Protein AF-A0A100WQ47-F1 (afdb_monomer_lite)

pLDDT: mean 86.05, std 13.06, range [32.16, 97.44]

Foldseek 3Di:
DQPCPVLCQFANFFPPVLVDQFAFKWKQASQQWIWGWGDPPPDIDIDIDGGHTDPHRAAGAWQWAFWAQAPNRITIIGTLLAEDEVQEDPQSVLRSVLSCVRRHPHANVVSNVNHDWYWHADPQQWIDTHPDTGRGNGTRGHDPVRSVVSLCVVPVVDDPVLSVLQSVQRNVVWDALQRSLVVVADVPHDPVSSVVSSVVVVVSVVVQCPDPQKHWDADPVRTIHMDTDPVVVVVVVVPPD

Radius of gyration: 20.43 Å; chains: 1; bounding box: 48×42×59 Å

Structure (mmCIF, N/CA/C/O backbone):
data_AF-A0A100WQ47-F1
#
_entry.id   AF-A0A100WQ47-F1
#
loop_
_atom_site.group_PDB
_atom_site.id
_atom_site.type_symbol
_atom_site.label_atom_id
_atom_site.label_alt_id
_atom_site.label_comp_id
_atom_site.label_asym_id
_atom_site.label_entity_id
_atom_site.label_seq_id
_atom_site.pdbx_PDB_ins_code
_atom_site.Cartn_x
_atom_site.Cartn_y
_atom_site.Cartn_z
_atom_site.occupancy
_atom_site.B_iso_or_equiv
_atom_site.auth_seq_id
_atom_site.auth_comp_id
_atom_site.auth_asym_id
_atom_site.auth_atom_id
_atom_site.pdbx_PDB_model_num
ATOM 1 N N . MET A 1 1 ? 2.507 -12.663 -20.578 1.00 81.06 1 MET A N 1
ATOM 2 C CA . MET A 1 1 ? 2.362 -12.373 -19.138 1.00 81.06 1 MET A CA 1
ATOM 3 C C . MET A 1 1 ? 3.598 -12.854 -18.393 1.00 81.06 1 MET A C 1
ATOM 5 O O . MET A 1 1 ? 4.022 -13.991 -18.597 1.00 81.06 1 MET A O 1
ATOM 9 N N . ASN A 1 2 ? 4.190 -11.986 -17.570 1.00 90.94 2 ASN A N 1
ATOM 10 C CA . ASN A 1 2 ? 5.379 -12.281 -16.769 1.00 90.94 2 ASN A CA 1
ATOM 11 C C . ASN A 1 2 ? 5.131 -13.435 -15.771 1.00 90.94 2 ASN A C 1
ATOM 13 O O . ASN A 1 2 ? 4.175 -13.337 -14.996 1.00 90.94 2 ASN A O 1
ATOM 17 N N . PRO A 1 3 ? 5.975 -14.487 -15.718 1.00 93.62 3 PRO A N 1
ATOM 18 C CA . PRO A 1 3 ? 5.798 -15.596 -14.771 1.00 93.62 3 PRO A CA 1
ATOM 19 C C . PRO A 1 3 ? 5.986 -15.185 -13.302 1.00 93.62 3 PRO A C 1
ATOM 21 O O . PRO A 1 3 ? 5.609 -15.928 -12.403 1.00 93.62 3 PRO A O 1
ATOM 24 N N . HIS A 1 4 ? 6.562 -14.011 -13.046 1.00 95.25 4 HIS A N 1
ATOM 25 C CA . HIS A 1 4 ? 6.845 -13.515 -11.704 1.00 95.25 4 HIS A CA 1
ATOM 26 C C . HIS A 1 4 ? 5.707 -12.689 -11.096 1.00 95.25 4 HIS A C 1
ATOM 28 O O . HIS A 1 4 ? 5.754 -12.401 -9.902 1.00 95.25 4 HIS A O 1
ATOM 34 N N . LEU A 1 5 ? 4.680 -12.326 -11.878 1.00 95.31 5 LEU A N 1
ATOM 35 C CA . LEU A 1 5 ? 3.568 -11.505 -11.388 1.00 95.31 5 LEU A CA 1
ATOM 36 C C . LEU A 1 5 ? 2.809 -12.205 -10.255 1.00 95.31 5 LEU A C 1
ATOM 38 O O . LEU A 1 5 ? 2.642 -11.643 -9.178 1.00 95.31 5 LEU A O 1
ATOM 42 N N . GLU A 1 6 ? 2.372 -13.440 -10.488 1.00 93.69 6 GLU A N 1
ATOM 43 C CA . GLU A 1 6 ? 1.619 -14.216 -9.501 1.00 93.69 6 GLU A CA 1
ATOM 44 C C . GLU A 1 6 ? 2.442 -14.495 -8.227 1.00 93.69 6 GLU A C 1
ATOM 46 O O . GLU A 1 6 ? 1.949 -14.184 -7.141 1.00 93.69 6 GLU A O 1
ATOM 51 N N . PRO A 1 7 ? 3.704 -14.972 -8.302 1.00 92.88 7 PRO A N 1
ATOM 52 C CA . PRO A 1 7 ? 4.569 -15.067 -7.129 1.00 92.88 7 PRO A CA 1
ATOM 53 C C . PRO A 1 7 ? 4.686 -13.757 -6.347 1.00 92.88 7 PRO A C 1
ATOM 55 O O . PRO A 1 7 ? 4.608 -13.787 -5.120 1.00 92.88 7 PRO A O 1
ATOM 58 N N . PHE A 1 8 ? 4.816 -12.613 -7.027 1.00 94.81 8 PHE A N 1
ATOM 59 C CA . PHE A 1 8 ? 4.894 -11.315 -6.359 1.00 94.81 8 PHE A CA 1
ATOM 60 C C . PHE A 1 8 ? 3.593 -10.987 -5.617 1.00 94.81 8 PHE A C 1
ATOM 62 O O . PHE A 1 8 ? 3.626 -10.629 -4.443 1.00 94.81 8 PHE A O 1
ATOM 69 N N . LEU A 1 9 ? 2.440 -11.153 -6.267 1.00 91.75 9 LEU A N 1
ATOM 70 C CA . LEU A 1 9 ? 1.140 -10.845 -5.663 1.00 91.75 9 LEU A CA 1
ATOM 71 C C . LEU A 1 9 ? 0.758 -11.806 -4.525 1.00 91.75 9 LEU A C 1
ATOM 73 O O . LEU A 1 9 ? 0.003 -11.424 -3.634 1.00 91.75 9 LEU A O 1
ATOM 77 N N . LEU A 1 10 ? 1.269 -13.042 -4.531 1.00 88.94 10 LEU A N 1
ATOM 78 C CA . LEU A 1 10 ? 0.963 -14.047 -3.506 1.00 88.94 10 LEU A CA 1
ATOM 79 C C . LEU A 1 10 ? 1.973 -14.085 -2.355 1.00 88.94 10 LEU A C 1
ATOM 81 O O . LEU A 1 10 ? 1.595 -14.398 -1.226 1.00 88.94 10 LEU A O 1
ATOM 85 N N . ARG A 1 11 ? 3.252 -13.801 -2.625 1.00 88.44 11 ARG A N 1
ATOM 86 C CA . ARG A 1 11 ? 4.349 -13.981 -1.656 1.00 88.44 11 ARG A CA 1
ATOM 87 C C . ARG A 1 11 ? 5.102 -12.694 -1.322 1.00 88.44 11 ARG A C 1
ATOM 89 O O . ARG A 1 11 ? 5.875 -12.700 -0.364 1.00 88.44 11 ARG A O 1
ATOM 96 N N . GLY A 1 12 ? 4.862 -11.624 -2.076 1.00 89.94 12 GLY A N 1
ATOM 97 C CA . GLY A 1 12 ? 5.514 -10.327 -1.941 1.00 89.94 12 GLY A CA 1
ATOM 98 C C . GLY A 1 12 ? 6.785 -10.199 -2.785 1.00 89.94 12 GLY A C 1
ATOM 99 O O . GLY A 1 12 ? 7.065 -11.016 -3.668 1.00 89.94 12 GLY A O 1
ATOM 100 N N . ALA A 1 13 ? 7.560 -9.146 -2.520 1.00 93.62 13 ALA A N 1
ATOM 101 C CA . ALA A 1 13 ? 8.805 -8.875 -3.227 1.00 93.62 13 ALA A CA 1
ATOM 102 C C . ALA A 1 13 ? 9.836 -10.021 -3.076 1.00 93.62 13 ALA A C 1
ATOM 104 O O . ALA A 1 13 ? 9.987 -10.570 -1.981 1.00 93.62 13 ALA A O 1
ATOM 105 N N . PRO A 1 14 ? 10.568 -10.374 -4.149 1.00 94.31 14 PRO A N 1
ATOM 106 C CA . PRO A 1 14 ? 11.637 -11.371 -4.097 1.00 94.31 14 PRO A CA 1
ATOM 107 C C . PRO A 1 14 ? 12.881 -10.845 -3.373 1.00 94.31 14 PRO A C 1
ATOM 109 O O . PRO A 1 14 ? 13.077 -9.637 -3.241 1.00 94.31 14 PRO A O 1
ATOM 112 N N . ASP A 1 15 ? 13.784 -11.736 -2.980 1.00 90.94 15 ASP A N 1
ATOM 113 C CA . ASP A 1 15 ? 15.148 -11.356 -2.618 1.00 90.94 15 ASP A CA 1
ATOM 114 C C . ASP A 1 15 ? 15.987 -11.046 -3.878 1.00 90.94 15 ASP A C 1
ATOM 116 O O . ASP A 1 15 ? 15.768 -11.665 -4.924 1.00 90.94 15 ASP A O 1
ATOM 120 N N . PRO A 1 16 ? 16.939 -10.090 -3.801 1.00 91.56 16 PRO A N 1
ATOM 121 C CA . PRO A 1 16 ? 17.239 -9.243 -2.640 1.00 91.56 16 PRO A CA 1
ATOM 122 C C . PRO A 1 16 ? 16.313 -8.020 -2.487 1.00 91.56 16 PRO A C 1
ATOM 124 O O . PRO A 1 16 ? 16.466 -7.272 -1.522 1.00 91.56 16 PRO A O 1
ATOM 127 N N . LEU A 1 17 ? 15.355 -7.791 -3.400 1.00 93.44 17 LEU A N 1
ATOM 128 C CA . LEU A 1 17 ? 14.502 -6.589 -3.419 1.00 93.44 17 LEU A CA 1
ATOM 129 C C . LEU A 1 17 ? 13.787 -6.339 -2.081 1.00 93.44 17 LEU A C 1
ATOM 131 O O . LEU A 1 17 ? 13.811 -5.219 -1.579 1.00 93.44 17 LEU A O 1
ATOM 135 N N . ALA A 1 18 ? 13.235 -7.379 -1.453 1.00 89.31 18 ALA A N 1
ATOM 136 C CA . ALA A 1 18 ? 12.566 -7.286 -0.152 1.00 89.31 18 ALA A CA 1
ATOM 137 C C . ALA A 1 18 ? 13.470 -6.784 0.994 1.00 89.31 18 ALA A C 1
ATOM 139 O O . ALA A 1 18 ? 12.970 -6.320 2.021 1.00 89.31 18 ALA A O 1
ATOM 140 N N . GLY A 1 19 ? 14.795 -6.907 0.854 1.00 86.00 19 GLY A N 1
ATOM 141 C CA . GLY A 1 19 ? 15.786 -6.387 1.799 1.00 86.00 19 GLY A CA 1
ATOM 142 C C . GLY A 1 19 ? 16.255 -4.959 1.499 1.00 86.00 19 GLY A C 1
ATOM 143 O O . GLY A 1 19 ? 16.899 -4.344 2.349 1.00 86.00 19 GLY A O 1
ATOM 144 N N . HIS A 1 20 ? 15.940 -4.412 0.322 1.00 89.81 20 HIS A N 1
ATOM 145 C CA . HIS A 1 20 ? 16.379 -3.076 -0.074 1.00 89.81 20 HIS A CA 1
ATOM 146 C C . HIS A 1 20 ? 15.457 -1.986 0.481 1.00 89.81 20 HIS A C 1
ATOM 148 O O . HIS A 1 20 ? 14.255 -1.970 0.231 1.00 89.81 20 HIS A O 1
ATOM 154 N N . THR A 1 21 ? 16.045 -1.027 1.200 1.00 88.25 21 THR A N 1
ATOM 155 C CA . THR A 1 21 ? 15.349 0.128 1.803 1.00 88.25 21 THR A CA 1
ATOM 156 C C . THR A 1 21 ? 15.448 1.409 0.957 1.00 88.25 21 THR A C 1
ATOM 158 O O . THR A 1 21 ? 14.832 2.437 1.264 1.00 88.25 21 THR A O 1
ATOM 161 N N . CYS A 1 22 ? 16.247 1.367 -0.108 1.00 87.25 22 CYS A N 1
ATOM 162 C CA . CYS A 1 22 ? 16.516 2.451 -1.048 1.00 87.25 22 CYS A CA 1
ATOM 163 C C . CYS A 1 22 ? 16.108 2.047 -2.471 1.00 87.25 22 CYS A C 1
ATOM 165 O O . CYS A 1 22 ? 15.818 0.882 -2.726 1.00 87.25 22 CYS A O 1
ATOM 167 N N . GLY A 1 23 ? 16.079 3.014 -3.387 1.00 91.00 23 GLY A N 1
ATOM 168 C CA . GLY A 1 23 ? 15.516 2.830 -4.725 1.00 91.00 23 GLY A CA 1
ATOM 169 C C . GLY A 1 23 ? 14.088 3.359 -4.799 1.00 91.00 23 GLY A C 1
ATOM 170 O O . GLY A 1 23 ? 13.303 3.146 -3.873 1.00 91.00 23 GLY A O 1
ATOM 171 N N . THR A 1 24 ? 13.761 4.078 -5.870 1.00 93.88 24 THR A N 1
ATOM 172 C CA . THR A 1 24 ? 12.407 4.606 -6.103 1.00 93.88 24 THR A CA 1
ATOM 173 C C . THR A 1 24 ? 11.533 3.556 -6.775 1.00 93.88 24 THR A C 1
ATOM 175 O O . THR A 1 24 ? 10.390 3.337 -6.373 1.00 93.88 24 THR A O 1
ATOM 178 N N . HIS A 1 25 ? 12.089 2.859 -7.761 1.00 95.12 25 HIS A N 1
ATOM 179 C CA . HIS A 1 25 ? 11.399 1.829 -8.516 1.00 95.12 25 HIS A CA 1
ATOM 180 C C . HIS A 1 25 ? 12.362 0.713 -8.918 1.00 95.12 25 HIS A C 1
ATOM 182 O O . HIS A 1 25 ? 13.584 0.849 -8.834 1.00 95.12 25 HIS A O 1
ATOM 188 N N . ALA A 1 26 ? 11.796 -0.411 -9.333 1.00 96.69 26 ALA A N 1
ATOM 189 C CA . ALA A 1 26 ? 12.535 -1.526 -9.883 1.00 96.69 26 ALA A CA 1
ATOM 190 C C . ALA A 1 26 ? 11.766 -2.152 -11.044 1.00 96.69 26 ALA A C 1
ATOM 192 O O . ALA A 1 26 ? 10.536 -2.110 -11.068 1.00 96.69 26 ALA A O 1
ATOM 193 N N . THR A 1 27 ? 12.478 -2.776 -11.975 1.00 96.69 27 THR A N 1
ATOM 194 C CA . THR A 1 27 ? 11.879 -3.708 -12.928 1.00 96.69 27 THR A CA 1
ATOM 195 C C . THR A 1 27 ? 12.230 -5.144 -12.566 1.00 96.69 27 THR A C 1
ATOM 197 O O . THR A 1 27 ? 13.291 -5.406 -11.997 1.00 96.69 27 THR A O 1
ATOM 200 N N . ILE A 1 28 ? 11.334 -6.085 -12.865 1.00 96.88 28 ILE A N 1
ATOM 201 C CA . ILE A 1 28 ? 11.623 -7.521 -12.796 1.00 96.88 28 ILE A CA 1
ATOM 202 C C . ILE A 1 28 ? 11.338 -8.122 -14.159 1.00 96.88 28 ILE A C 1
ATOM 204 O O . ILE A 1 28 ? 10.180 -8.238 -14.576 1.00 96.88 28 ILE A O 1
ATOM 208 N N . SER A 1 29 ? 12.407 -8.520 -14.839 1.00 96.44 29 SER A N 1
ATOM 209 C CA . SER A 1 29 ? 12.291 -9.068 -16.177 1.00 96.44 29 SER A CA 1
ATOM 210 C C . SER A 1 29 ? 11.642 -10.442 -16.189 1.00 96.44 29 SER A C 1
ATOM 212 O O . SER A 1 29 ? 11.623 -11.150 -15.181 1.00 96.44 29 SER A O 1
ATOM 214 N N . ARG A 1 30 ? 11.181 -10.889 -17.358 1.00 94.19 30 ARG A N 1
ATOM 215 C CA . ARG A 1 30 ? 10.680 -12.268 -17.545 1.00 94.19 30 ARG A CA 1
ATOM 216 C C . ARG A 1 30 ? 11.689 -13.369 -17.195 1.00 94.19 30 ARG A C 1
ATOM 218 O O . ARG A 1 30 ? 11.294 -14.522 -17.046 1.00 94.19 30 ARG A O 1
ATOM 225 N N . ARG A 1 31 ? 12.984 -13.039 -17.138 1.00 94.19 31 ARG A N 1
ATOM 226 C CA . ARG A 1 31 ? 14.064 -13.959 -16.744 1.00 94.19 31 ARG A CA 1
ATOM 227 C C . ARG A 1 31 ? 14.364 -13.908 -15.244 1.00 94.19 31 ARG A C 1
ATOM 229 O O . ARG A 1 31 ? 15.298 -14.567 -14.807 1.00 94.19 31 ARG A O 1
ATOM 236 N N . GLY A 1 32 ? 13.624 -13.106 -14.483 1.00 92.62 32 GLY A N 1
ATOM 237 C CA . GLY A 1 32 ? 13.846 -12.906 -13.057 1.00 92.62 32 GLY A CA 1
ATOM 238 C C . GLY A 1 32 ? 14.972 -11.925 -12.750 1.00 92.62 32 GLY A C 1
ATOM 239 O O . GLY A 1 32 ? 15.431 -11.878 -11.618 1.00 92.62 32 GLY A O 1
ATOM 240 N N . THR A 1 33 ? 15.439 -11.125 -13.713 1.00 96.75 33 THR A N 1
ATOM 241 C CA . THR A 1 33 ? 16.432 -10.083 -13.412 1.00 96.75 33 THR A CA 1
ATOM 242 C C . THR A 1 33 ? 15.739 -8.885 -12.787 1.00 96.75 33 THR A C 1
ATOM 244 O O . THR A 1 33 ? 14.885 -8.270 -13.419 1.00 96.75 33 THR A O 1
ATOM 247 N N . ILE A 1 34 ? 16.113 -8.568 -11.552 1.00 95.81 34 ILE A N 1
ATOM 248 C CA . ILE A 1 34 ? 15.700 -7.361 -10.846 1.00 95.81 34 ILE A CA 1
ATOM 249 C C . ILE A 1 34 ? 16.651 -6.244 -11.256 1.00 95.81 34 ILE A C 1
ATOM 251 O O . ILE A 1 34 ? 17.866 -6.421 -11.164 1.00 95.81 34 ILE A O 1
ATOM 255 N N . THR A 1 35 ? 16.113 -5.092 -11.633 1.00 95.31 35 THR A N 1
ATOM 256 C CA . THR A 1 35 ? 16.875 -3.861 -11.846 1.00 95.31 35 THR A CA 1
ATOM 257 C C . THR A 1 35 ? 16.281 -2.776 -10.963 1.00 95.31 35 THR A C 1
ATOM 259 O O . THR A 1 35 ? 15.204 -2.272 -11.255 1.00 95.31 35 THR A O 1
ATOM 262 N N . VAL A 1 36 ? 16.956 -2.437 -9.866 1.00 93.38 36 VAL A N 1
ATOM 263 C CA . VAL A 1 36 ? 16.542 -1.366 -8.948 1.00 93.38 36 VAL A CA 1
ATOM 264 C C . VAL A 1 36 ? 17.176 -0.061 -9.389 1.00 93.38 36 VAL A C 1
ATOM 266 O O . VAL A 1 36 ? 18.386 -0.021 -9.608 1.00 93.38 36 VAL A O 1
ATOM 269 N N . ILE A 1 37 ? 16.375 0.996 -9.471 1.00 91.25 37 ILE A N 1
ATOM 270 C CA . ILE A 1 37 ? 16.824 2.345 -9.803 1.00 91.25 37 ILE A CA 1
ATOM 271 C C . ILE A 1 37 ? 16.645 3.227 -8.570 1.00 91.25 37 ILE A C 1
ATOM 273 O O . ILE A 1 37 ? 15.555 3.331 -7.995 1.00 91.25 37 ILE A O 1
ATOM 277 N N . GLY A 1 38 ? 17.739 3.851 -8.143 1.00 80.00 38 GLY A N 1
ATOM 278 C CA . GLY A 1 38 ? 17.727 4.884 -7.119 1.00 80.00 38 GLY A CA 1
ATOM 279 C C . GLY A 1 38 ? 17.879 6.263 -7.723 1.00 80.00 38 GLY A C 1
ATOM 280 O O . GLY A 1 38 ? 18.712 6.478 -8.598 1.00 80.00 38 GLY A O 1
ATOM 281 N N . ASP A 1 39 ? 17.065 7.184 -7.221 1.00 66.31 39 ASP A N 1
ATOM 282 C CA . ASP A 1 39 ? 17.192 8.607 -7.492 1.00 66.31 39 ASP A CA 1
ATOM 283 C C . ASP A 1 39 ? 17.690 9.268 -6.204 1.00 66.31 39 ASP A C 1
ATOM 285 O O . ASP A 1 39 ? 16.909 9.532 -5.287 1.00 66.31 39 ASP A O 1
ATOM 289 N N . ASP A 1 40 ? 19.010 9.409 -6.092 1.00 60.88 40 ASP A N 1
ATOM 290 C CA . ASP A 1 40 ? 19.592 10.475 -5.283 1.00 60.88 40 ASP A CA 1
ATOM 291 C C . ASP A 1 40 ? 19.892 11.592 -6.279 1.00 60.88 40 ASP A C 1
ATOM 293 O O . ASP A 1 40 ? 20.528 11.339 -7.302 1.00 60.88 40 ASP A O 1
ATOM 297 N N . THR A 1 41 ? 19.422 12.810 -6.009 1.00 55.97 41 THR A N 1
ATOM 298 C CA . THR A 1 41 ? 19.352 13.942 -6.961 1.00 55.97 41 THR A CA 1
ATOM 299 C C . THR A 1 41 ? 20.696 14.386 -7.559 1.00 55.97 41 THR A C 1
ATOM 301 O O . THR A 1 41 ? 20.739 15.329 -8.348 1.00 55.97 41 THR A O 1
ATOM 304 N N . ILE A 1 42 ? 21.791 13.730 -7.176 1.00 57.53 42 ILE A N 1
ATOM 305 C CA . ILE A 1 42 ? 23.167 14.036 -7.552 1.00 57.53 42 ILE A CA 1
ATOM 306 C C . ILE A 1 42 ? 23.807 12.876 -8.338 1.00 57.53 42 ILE A C 1
ATOM 308 O O . ILE A 1 42 ? 24.533 13.161 -9.281 1.00 57.53 42 ILE A O 1
ATOM 312 N N . ASP A 1 43 ? 23.494 11.609 -8.029 1.00 65.31 43 ASP A N 1
ATOM 313 C CA . ASP A 1 43 ? 24.096 10.433 -8.677 1.00 65.31 43 ASP A CA 1
ATOM 314 C C . ASP A 1 43 ? 23.076 9.279 -8.804 1.00 65.31 43 ASP A C 1
ATOM 316 O O . ASP A 1 43 ? 22.866 8.517 -7.849 1.00 65.31 43 ASP A O 1
ATOM 320 N N . PRO A 1 44 ? 22.429 9.107 -9.974 1.00 74.62 44 PRO A N 1
ATOM 321 C CA . PRO A 1 44 ? 21.546 7.973 -10.194 1.00 74.62 44 PRO A CA 1
ATOM 322 C C . PRO A 1 44 ? 22.349 6.671 -10.169 1.00 74.62 44 PRO A C 1
ATOM 324 O O . PRO A 1 44 ? 23.431 6.569 -10.751 1.00 74.62 44 PRO A O 1
ATOM 327 N N . TRP A 1 45 ? 21.799 5.644 -9.526 1.00 81.69 45 TRP A N 1
ATOM 328 C CA . TRP A 1 45 ? 22.438 4.334 -9.446 1.00 81.69 45 TRP A CA 1
ATOM 329 C C . TRP A 1 45 ? 21.488 3.220 -9.862 1.00 81.69 45 TRP A C 1
ATOM 331 O O . TRP A 1 45 ? 20.262 3.334 -9.796 1.00 81.69 45 TRP A O 1
ATOM 341 N N . THR A 1 46 ? 22.078 2.112 -10.303 1.00 86.69 46 THR A N 1
ATOM 342 C CA . THR A 1 46 ? 21.352 0.910 -10.705 1.00 86.69 46 THR A CA 1
ATOM 343 C C . THR A 1 46 ? 21.966 -0.314 -10.045 1.00 86.69 46 THR A C 1
ATOM 345 O O . THR A 1 46 ? 23.183 -0.493 -10.068 1.00 86.69 46 THR A O 1
ATOM 348 N N . LEU A 1 47 ? 21.120 -1.173 -9.480 1.00 87.56 47 LEU A N 1
ATOM 349 C CA . LEU A 1 47 ? 21.523 -2.469 -8.940 1.00 87.56 47 LEU A CA 1
ATOM 350 C C . LEU A 1 47 ? 20.808 -3.577 -9.702 1.00 87.56 47 LEU A C 1
ATOM 352 O O . LEU A 1 47 ? 19.590 -3.529 -9.862 1.00 87.56 47 LEU A O 1
ATOM 356 N N . THR A 1 48 ? 21.563 -4.580 -10.153 1.00 92.62 48 THR A N 1
ATOM 357 C CA . THR A 1 48 ? 21.007 -5.759 -10.823 1.00 92.62 48 THR A CA 1
ATOM 358 C C . THR A 1 48 ? 21.210 -7.016 -9.989 1.00 92.62 48 THR A C 1
ATOM 360 O O . THR A 1 48 ? 22.277 -7.231 -9.419 1.00 92.62 48 THR A O 1
ATOM 363 N N . ALA A 1 49 ? 20.170 -7.839 -9.898 1.00 93.56 49 ALA A N 1
ATOM 364 C CA . ALA A 1 49 ? 20.188 -9.096 -9.157 1.00 93.56 49 ALA A CA 1
ATOM 365 C C . ALA A 1 49 ? 19.243 -10.120 -9.798 1.00 93.56 49 ALA A C 1
ATOM 367 O O . ALA A 1 49 ? 18.472 -9.788 -10.695 1.00 93.56 49 ALA A O 1
ATOM 368 N N . GLN A 1 50 ? 19.294 -11.368 -9.338 1.00 95.12 50 GLN A N 1
ATOM 369 C CA . GLN A 1 50 ? 18.318 -12.393 -9.712 1.00 95.12 50 GLN A CA 1
ATOM 370 C C . GLN A 1 50 ? 17.250 -12.508 -8.628 1.00 95.12 50 GLN A C 1
ATOM 372 O O . GLN A 1 50 ? 17.567 -12.476 -7.441 1.00 95.12 50 GLN A O 1
ATOM 377 N N . ALA A 1 51 ? 15.997 -12.624 -9.052 1.00 93.44 51 ALA A N 1
ATOM 378 C CA . ALA A 1 51 ? 14.842 -12.721 -8.187 1.00 93.44 51 ALA A CA 1
ATOM 379 C C . ALA A 1 51 ? 14.707 -14.129 -7.617 1.00 93.44 51 ALA A C 1
ATOM 381 O O . ALA A 1 51 ? 14.510 -15.098 -8.352 1.00 93.44 51 ALA A O 1
ATOM 382 N N . CYS A 1 52 ? 14.739 -14.216 -6.292 1.00 93.50 52 CYS A N 1
ATOM 383 C CA . CYS A 1 52 ? 14.490 -15.446 -5.555 1.00 93.50 52 CYS A CA 1
ATOM 384 C C . CYS A 1 52 ? 13.268 -15.249 -4.658 1.00 93.50 52 CYS A C 1
ATOM 386 O O . CYS A 1 52 ? 13.294 -14.419 -3.751 1.00 93.50 52 CYS A O 1
ATOM 388 N N . TRP A 1 53 ? 12.190 -15.999 -4.898 1.00 91.25 53 TRP A N 1
ATOM 389 C CA . TRP A 1 53 ? 11.037 -15.984 -3.996 1.00 91.25 53 TRP A CA 1
ATOM 390 C C . TRP A 1 53 ? 11.224 -16.984 -2.861 1.00 91.25 53 TRP A C 1
ATOM 392 O O . TRP A 1 53 ? 11.633 -18.116 -3.122 1.00 91.25 53 TRP A O 1
ATOM 402 N N . PRO A 1 54 ? 10.860 -16.612 -1.625 1.00 80.56 54 PRO A N 1
ATOM 403 C CA . PRO A 1 54 ? 10.735 -17.582 -0.551 1.00 80.56 54 PRO A CA 1
ATOM 404 C C . PRO A 1 54 ? 9.604 -18.586 -0.838 1.00 80.56 54 PRO A C 1
ATOM 406 O O . PRO A 1 54 ? 8.668 -18.320 -1.605 1.00 80.56 54 PRO A O 1
ATOM 409 N N . ASP A 1 55 ? 9.677 -19.747 -0.185 1.00 79.50 55 ASP A N 1
ATOM 410 C CA . ASP A 1 55 ? 8.640 -20.785 -0.273 1.00 79.50 55 ASP A CA 1
ATOM 411 C C . ASP A 1 55 ? 7.302 -20.313 0.314 1.00 79.50 55 ASP A C 1
ATOM 413 O O . ASP A 1 55 ? 6.236 -20.670 -0.185 1.00 79.50 55 ASP A O 1
ATOM 417 N N . ASN A 1 56 ? 7.362 -19.456 1.337 1.00 71.31 56 ASN A N 1
ATOM 418 C CA . ASN A 1 56 ? 6.207 -18.882 2.022 1.00 71.31 56 ASN A CA 1
ATOM 419 C C . ASN A 1 56 ? 6.133 -17.369 1.811 1.00 71.31 56 ASN A C 1
ATOM 421 O O . ASN A 1 56 ? 7.154 -16.714 1.606 1.00 71.31 56 ASN A O 1
ATOM 425 N N . ALA A 1 57 ? 4.928 -16.805 1.922 1.00 73.69 57 ALA A N 1
ATOM 426 C CA . ALA A 1 57 ? 4.745 -15.358 1.936 1.00 73.69 57 ALA A CA 1
ATOM 427 C C . ALA A 1 57 ? 5.565 -14.716 3.065 1.00 73.69 57 ALA A C 1
ATOM 429 O O . ALA A 1 57 ? 5.561 -15.198 4.202 1.00 73.69 57 ALA A O 1
ATOM 430 N N . ARG A 1 58 ? 6.262 -13.622 2.749 1.00 71.94 58 ARG A N 1
ATOM 431 C CA . ARG A 1 58 ? 7.117 -12.904 3.696 1.00 71.94 58 ARG A CA 1
ATOM 432 C C . ARG A 1 58 ? 6.555 -11.517 3.968 1.00 71.94 58 ARG A C 1
ATOM 434 O O . ARG A 1 58 ? 6.157 -10.808 3.052 1.00 71.94 58 ARG A O 1
ATOM 441 N N . ILE A 1 59 ? 6.623 -11.114 5.233 1.00 75.19 59 ILE A N 1
ATOM 442 C CA . ILE A 1 59 ? 6.428 -9.725 5.643 1.00 75.19 59 ILE A CA 1
ATOM 443 C C . ILE A 1 59 ? 7.802 -9.040 5.687 1.00 75.19 59 ILE A C 1
ATOM 445 O O . ILE A 1 59 ? 8.760 -9.585 6.241 1.00 75.19 59 ILE A O 1
ATOM 449 N N . TYR A 1 60 ? 7.922 -7.855 5.094 1.00 78.69 60 TYR A N 1
ATOM 450 C CA . TYR A 1 60 ? 9.161 -7.078 5.013 1.00 78.69 60 TYR A CA 1
ATOM 451 C C . TYR A 1 60 ? 8.925 -5.600 5.370 1.00 78.69 60 TYR A C 1
ATOM 453 O O . TYR A 1 60 ? 7.795 -5.124 5.329 1.00 78.69 60 TYR A O 1
ATOM 461 N N . PRO A 1 61 ? 9.959 -4.845 5.780 1.00 76.31 61 PRO A N 1
ATOM 462 C CA . PRO A 1 61 ? 9.756 -3.496 6.315 1.00 76.31 61 PRO A CA 1
ATOM 463 C C . PRO A 1 61 ? 9.510 -2.415 5.250 1.00 76.31 61 PRO A C 1
ATOM 465 O O . PRO A 1 61 ? 9.035 -1.334 5.599 1.00 76.31 61 PRO A O 1
ATOM 468 N N . THR A 1 62 ? 9.847 -2.664 3.980 1.00 88.50 62 THR A N 1
ATOM 469 C CA . THR A 1 62 ? 9.815 -1.660 2.900 1.00 88.50 62 THR A CA 1
ATOM 470 C C . THR A 1 62 ? 8.766 -2.008 1.842 1.00 88.50 62 THR A C 1
ATOM 472 O O . THR A 1 62 ? 8.877 -3.066 1.239 1.00 88.50 62 THR A O 1
ATOM 475 N N . PRO A 1 63 ? 7.779 -1.144 1.551 1.00 92.75 63 PRO A N 1
ATOM 476 C CA . PRO A 1 63 ? 6.626 -1.467 0.707 1.00 92.75 63 PRO A CA 1
ATOM 477 C C . PRO A 1 63 ? 6.968 -1.483 -0.796 1.00 92.75 63 PRO A C 1
ATOM 479 O O . PRO A 1 63 ? 6.605 -0.571 -1.538 1.00 92.75 63 PRO A O 1
ATOM 482 N N . TRP A 1 64 ? 7.659 -2.529 -1.249 1.00 96.00 64 TRP A N 1
ATOM 483 C CA . TRP A 1 64 ? 7.815 -2.846 -2.668 1.00 96.00 64 TRP A CA 1
ATOM 484 C C . TRP A 1 64 ? 6.542 -3.490 -3.216 1.00 96.00 64 TRP A C 1
ATOM 486 O O . TRP A 1 64 ? 6.122 -4.538 -2.720 1.00 96.00 64 TRP A O 1
ATOM 496 N N . VAL A 1 65 ? 5.937 -2.861 -4.224 1.00 96.69 65 VAL A N 1
ATOM 497 C CA . VAL A 1 65 ? 4.622 -3.232 -4.775 1.00 96.69 65 VAL A CA 1
ATOM 498 C C . VAL A 1 65 ? 4.609 -3.132 -6.297 1.00 96.69 65 VAL A C 1
ATOM 500 O O . VAL A 1 65 ? 5.228 -2.231 -6.863 1.00 96.69 65 VAL A O 1
ATOM 503 N N . VAL A 1 66 ? 3.908 -4.036 -6.982 1.00 97.31 66 VAL A N 1
ATOM 504 C CA . VAL A 1 66 ? 3.817 -4.004 -8.448 1.00 97.31 66 VAL A CA 1
ATOM 505 C C . VAL A 1 66 ? 2.800 -2.952 -8.869 1.00 97.31 66 VAL A C 1
ATOM 507 O O . VAL A 1 66 ? 1.651 -2.962 -8.425 1.00 97.31 66 VAL A O 1
ATOM 510 N N . ALA A 1 67 ? 3.231 -2.056 -9.744 1.00 97.12 67 ALA A N 1
ATOM 511 C CA . ALA A 1 67 ? 2.443 -0.961 -10.278 1.00 97.12 67 ALA A CA 1
ATOM 512 C C . ALA A 1 67 ? 1.872 -1.270 -11.663 1.00 97.12 67 ALA A C 1
ATOM 514 O O . ALA A 1 67 ? 0.725 -0.930 -11.942 1.00 97.12 67 ALA A O 1
ATOM 515 N N . ALA A 1 68 ? 2.650 -1.911 -12.532 1.00 96.94 68 ALA A N 1
ATOM 516 C CA . ALA A 1 68 ? 2.247 -2.170 -13.909 1.00 96.94 68 ALA A CA 1
ATOM 517 C C . ALA A 1 68 ? 3.054 -3.310 -14.539 1.00 96.94 68 ALA A C 1
ATOM 519 O O . ALA A 1 68 ? 4.062 -3.752 -13.985 1.00 96.94 68 ALA A O 1
ATOM 520 N N . LEU A 1 69 ? 2.630 -3.732 -15.730 1.00 95.81 69 LEU A N 1
ATOM 521 C CA . LEU A 1 69 ? 3.481 -4.431 -16.690 1.00 95.81 69 LEU A CA 1
ATOM 522 C C . LEU A 1 69 ? 3.948 -3.451 -17.772 1.00 95.81 69 LEU A C 1
ATOM 524 O O . LEU A 1 69 ? 3.152 -2.647 -18.278 1.00 95.81 69 LEU A O 1
ATOM 528 N N . THR A 1 70 ? 5.232 -3.525 -18.120 1.00 94.12 70 THR A N 1
ATOM 529 C CA . THR A 1 70 ? 5.815 -2.784 -19.247 1.00 94.12 70 THR A CA 1
ATOM 530 C C . THR A 1 70 ? 5.411 -3.416 -20.585 1.00 94.12 70 THR A C 1
ATOM 532 O O . THR A 1 70 ? 4.761 -4.462 -20.627 1.00 94.12 70 THR A O 1
ATOM 535 N N . HIS A 1 71 ? 5.805 -2.796 -21.702 1.00 90.81 71 HIS A N 1
ATOM 536 C CA . HIS A 1 71 ? 5.594 -3.372 -23.036 1.00 90.81 71 HIS A CA 1
ATOM 537 C C . HIS A 1 71 ? 6.298 -4.727 -23.220 1.00 90.81 71 HIS A C 1
ATOM 539 O O . HIS A 1 71 ? 5.755 -5.619 -23.867 1.00 90.81 71 HIS A O 1
ATOM 545 N N . ASP A 1 72 ? 7.460 -4.901 -22.588 1.00 92.38 72 ASP A N 1
ATOM 546 C CA . ASP A 1 72 ? 8.259 -6.130 -22.650 1.00 92.38 72 ASP A CA 1
ATOM 547 C C . ASP A 1 72 ? 7.776 -7.214 -21.672 1.00 92.38 72 ASP A C 1
ATOM 549 O O . ASP A 1 72 ? 8.454 -8.223 -21.461 1.00 92.38 72 ASP A O 1
ATOM 553 N N . ASP A 1 73 ? 6.579 -7.035 -21.097 1.00 92.94 73 ASP A N 1
ATOM 554 C CA . ASP A 1 73 ? 6.025 -7.894 -20.053 1.00 92.94 73 ASP A CA 1
ATOM 555 C C . ASP A 1 73 ? 6.893 -7.889 -18.775 1.00 92.94 73 ASP A C 1
ATOM 557 O O . ASP A 1 73 ? 6.827 -8.829 -17.988 1.00 92.94 73 ASP A O 1
ATOM 561 N N . ASP A 1 74 ? 7.705 -6.863 -18.518 1.00 96.06 74 ASP A N 1
ATOM 562 C CA . ASP A 1 74 ? 8.457 -6.757 -17.263 1.00 96.06 74 ASP A CA 1
ATOM 563 C C . ASP A 1 74 ? 7.558 -6.207 -16.150 1.00 96.06 74 ASP A C 1
ATOM 565 O O . ASP A 1 74 ? 6.691 -5.363 -16.391 1.00 96.06 74 ASP A O 1
ATOM 569 N N . LEU A 1 75 ? 7.751 -6.675 -14.914 1.00 97.38 75 LEU A N 1
ATOM 570 C CA . LEU A 1 75 ? 7.059 -6.081 -13.770 1.00 97.38 75 LEU A CA 1
ATOM 571 C C . LEU A 1 75 ? 7.672 -4.717 -13.488 1.00 97.38 75 LEU A C 1
ATOM 573 O O . LEU A 1 75 ? 8.883 -4.639 -13.303 1.00 97.38 75 LEU A O 1
ATOM 577 N N . LEU A 1 76 ? 6.854 -3.677 -13.378 1.00 97.06 76 LEU A N 1
ATOM 578 C CA . LEU A 1 76 ? 7.267 -2.384 -12.850 1.00 97.06 76 LEU A CA 1
ATOM 579 C C . LEU A 1 76 ? 6.839 -2.284 -11.387 1.00 97.06 76 LEU A C 1
ATOM 581 O O . LEU A 1 76 ? 5.650 -2.343 -11.077 1.00 97.06 76 LEU A O 1
ATOM 585 N N . VAL A 1 77 ? 7.809 -2.149 -10.489 1.00 97.44 77 VAL A N 1
ATOM 586 C CA . VAL A 1 77 ? 7.637 -2.189 -9.034 1.00 97.44 77 VAL A CA 1
ATOM 587 C C . VAL A 1 77 ? 8.004 -0.833 -8.437 1.00 97.44 77 VAL A C 1
ATOM 589 O O . VAL A 1 77 ? 9.029 -0.257 -8.791 1.00 97.44 77 VAL A O 1
ATOM 592 N N . LEU A 1 78 ? 7.196 -0.324 -7.510 1.00 96.88 78 LEU A N 1
ATOM 593 C CA . LEU A 1 78 ? 7.447 0.923 -6.786 1.00 96.88 78 LEU A CA 1
ATOM 594 C C . LEU A 1 78 ? 7.831 0.647 -5.338 1.00 96.88 78 LEU A C 1
ATOM 596 O O . LEU A 1 78 ? 7.285 -0.259 -4.710 1.00 96.88 78 LEU A O 1
ATOM 600 N N . ASN A 1 79 ? 8.713 1.482 -4.793 1.00 95.88 79 ASN A N 1
ATOM 601 C CA . ASN A 1 79 ? 8.968 1.556 -3.362 1.00 95.88 79 ASN A CA 1
ATOM 602 C C . ASN A 1 79 ? 8.128 2.677 -2.752 1.00 95.88 79 ASN A C 1
ATOM 604 O O . ASN A 1 79 ? 8.509 3.849 -2.831 1.00 95.88 79 ASN A O 1
ATOM 608 N N . LEU A 1 80 ? 7.012 2.348 -2.098 1.00 95.19 80 LEU A N 1
ATOM 609 C CA . LEU A 1 80 ? 6.136 3.389 -1.542 1.00 95.19 80 LEU A CA 1
ATOM 610 C C . LEU A 1 80 ? 6.773 4.165 -0.377 1.00 95.19 80 LEU A C 1
ATOM 612 O O . LEU A 1 80 ? 6.293 5.237 -0.037 1.00 95.19 80 LEU A O 1
ATOM 616 N N . ALA A 1 81 ? 7.882 3.694 0.209 1.00 92.38 81 ALA A N 1
ATOM 617 C CA . ALA A 1 81 ? 8.635 4.485 1.186 1.00 92.38 81 ALA A CA 1
ATOM 618 C C . ALA A 1 81 ? 9.452 5.612 0.542 1.00 92.38 81 ALA A C 1
ATOM 620 O O . ALA A 1 81 ? 9.919 6.496 1.255 1.00 92.38 81 ALA A O 1
ATOM 621 N N . ARG A 1 82 ? 9.659 5.579 -0.778 1.00 93.56 82 ARG A N 1
ATOM 622 C CA . ARG A 1 82 ? 10.396 6.601 -1.539 1.00 93.56 82 ARG A CA 1
ATOM 623 C C . ARG A 1 82 ? 9.508 7.349 -2.523 1.00 93.56 82 ARG A C 1
ATOM 625 O O . ARG A 1 82 ? 9.787 8.510 -2.810 1.00 93.56 82 ARG A O 1
ATOM 632 N N . VAL A 1 83 ? 8.438 6.708 -2.981 1.00 93.81 83 VAL A N 1
ATOM 633 C CA . VAL A 1 83 ? 7.537 7.218 -4.010 1.00 93.81 83 VAL A CA 1
ATOM 634 C C . VAL A 1 83 ? 6.180 7.595 -3.419 1.00 93.81 83 VAL A C 1
ATOM 636 O O . VAL A 1 83 ? 5.440 6.745 -2.922 1.00 93.81 83 VAL A O 1
ATOM 639 N N . ASP A 1 84 ? 5.843 8.876 -3.516 1.00 93.06 84 ASP A N 1
ATOM 640 C CA . ASP A 1 84 ? 4.500 9.397 -3.295 1.00 93.06 84 ASP A CA 1
ATOM 641 C C . ASP A 1 84 ? 3.615 9.042 -4.498 1.00 93.06 84 ASP A C 1
ATOM 643 O O . ASP A 1 84 ? 3.892 9.427 -5.632 1.00 93.06 84 ASP A O 1
ATOM 647 N N . HIS A 1 85 ? 2.553 8.285 -4.237 1.00 93.38 85 HIS A N 1
ATOM 648 C CA . HIS A 1 85 ? 1.631 7.739 -5.232 1.00 93.38 85 HIS A CA 1
ATOM 649 C C . HIS A 1 85 ? 0.253 8.421 -5.195 1.00 93.38 85 HIS A C 1
ATOM 651 O O . HIS A 1 85 ? -0.695 7.926 -5.806 1.00 93.38 85 HIS A O 1
ATOM 657 N N . THR A 1 86 ? 0.112 9.526 -4.456 1.00 90.44 86 THR A N 1
ATOM 658 C CA . THR A 1 86 ? -1.171 10.231 -4.279 1.00 90.44 86 TH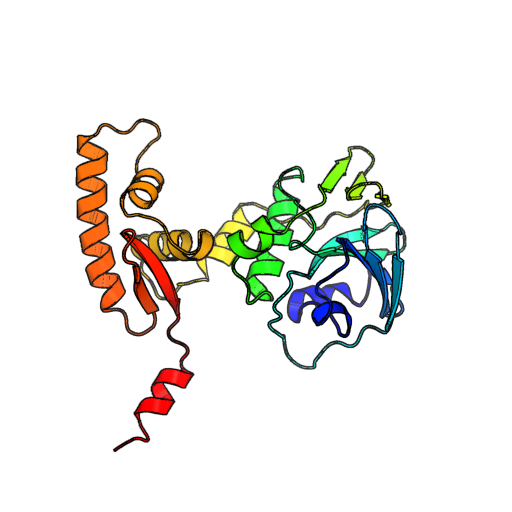R A CA 1
ATOM 659 C C . THR A 1 86 ? -1.713 10.847 -5.568 1.00 90.44 86 THR A C 1
ATOM 661 O O . THR A 1 86 ? -2.929 10.944 -5.721 1.00 90.44 86 THR A O 1
ATOM 664 N N . ASP A 1 87 ? -0.829 11.185 -6.510 1.00 93.12 87 ASP A N 1
ATOM 665 C CA . ASP A 1 87 ? -1.170 11.748 -7.822 1.00 93.12 87 ASP A CA 1
ATOM 666 C C . ASP A 1 87 ? -1.404 10.653 -8.903 1.00 93.12 87 ASP A C 1
ATOM 668 O O . ASP A 1 87 ? -1.545 10.957 -10.091 1.00 93.12 87 ASP A O 1
ATOM 672 N N . LEU A 1 88 ? -1.460 9.367 -8.520 1.00 95.38 88 LEU A N 1
ATOM 673 C CA . LEU A 1 88 ? -1.819 8.262 -9.421 1.00 95.38 88 LEU A CA 1
ATOM 674 C C . LEU A 1 88 ? -3.343 8.078 -9.550 1.00 95.38 88 LEU A C 1
ATOM 676 O O . LEU A 1 88 ? -4.101 8.444 -8.647 1.00 95.38 88 LEU A O 1
ATOM 680 N N . PRO A 1 89 ? -3.824 7.433 -10.634 1.00 95.75 89 PRO A N 1
ATOM 681 C CA . PRO A 1 89 ? -5.224 7.043 -10.761 1.00 95.75 89 PRO A CA 1
ATOM 682 C C . PRO A 1 89 ? -5.707 6.241 -9.547 1.00 95.75 89 PRO A C 1
ATOM 684 O O . PRO A 1 89 ? -5.021 5.340 -9.063 1.00 95.75 89 PRO A O 1
ATOM 687 N N . ALA A 1 90 ? -6.921 6.532 -9.073 1.00 93.56 90 ALA A N 1
ATOM 688 C CA . ALA A 1 90 ? -7.428 5.985 -7.813 1.00 93.56 90 ALA A CA 1
ATOM 689 C C . ALA A 1 90 ? -7.470 4.445 -7.774 1.00 93.56 90 ALA A C 1
ATOM 691 O O . ALA A 1 90 ? -7.227 3.856 -6.722 1.00 93.56 90 ALA A O 1
ATOM 692 N N . ASP A 1 91 ? -7.772 3.788 -8.899 1.00 94.38 91 ASP A N 1
ATOM 693 C CA . ASP A 1 91 ? -7.757 2.322 -8.989 1.00 94.38 91 ASP A CA 1
ATOM 694 C C . ASP A 1 91 ? -6.343 1.745 -8.843 1.00 94.38 91 ASP A C 1
ATOM 696 O O . ASP A 1 91 ? -6.157 0.717 -8.190 1.00 94.38 91 ASP A O 1
ATOM 700 N N . MET A 1 92 ? -5.340 2.428 -9.395 1.00 95.88 92 MET A N 1
ATOM 701 C CA . MET A 1 92 ? -3.938 2.038 -9.276 1.00 95.88 92 MET A CA 1
ATOM 702 C C . MET A 1 92 ? -3.454 2.230 -7.838 1.00 95.88 92 MET A C 1
ATOM 704 O O . MET A 1 92 ? -2.946 1.293 -7.227 1.00 95.88 92 MET A O 1
ATOM 708 N N . ALA A 1 93 ? -3.706 3.404 -7.248 1.00 94.12 93 ALA A N 1
ATOM 709 C CA . ALA A 1 93 ? -3.350 3.699 -5.859 1.00 94.12 93 ALA A CA 1
ATOM 710 C C . ALA A 1 93 ? -3.930 2.666 -4.870 1.00 94.12 93 ALA A C 1
ATOM 712 O O . ALA A 1 93 ? -3.224 2.195 -3.979 1.00 94.12 93 ALA A O 1
ATOM 713 N N . ARG A 1 94 ? -5.186 2.235 -5.069 1.00 93.50 94 ARG A N 1
ATOM 714 C CA . ARG A 1 94 ? -5.807 1.151 -4.284 1.00 93.50 94 ARG A CA 1
ATOM 715 C C . ARG A 1 94 ? -5.063 -0.179 -4.414 1.00 93.50 94 ARG A C 1
ATOM 717 O O . ARG A 1 94 ? -4.853 -0.855 -3.408 1.00 93.50 94 ARG A O 1
ATOM 724 N N . GLY A 1 95 ? -4.672 -0.556 -5.631 1.00 93.62 95 GLY A N 1
ATOM 725 C CA . GLY A 1 95 ? -3.919 -1.786 -5.886 1.00 93.62 95 GLY A CA 1
ATOM 726 C C . GLY A 1 95 ? -2.543 -1.789 -5.215 1.00 93.62 95 GLY A C 1
ATOM 727 O O . GLY A 1 95 ? -2.146 -2.798 -4.629 1.00 93.62 95 GLY A O 1
ATOM 728 N N . LEU A 1 96 ? -1.847 -0.649 -5.235 1.00 95.31 96 LEU A N 1
ATOM 729 C CA . LEU A 1 96 ? -0.576 -0.465 -4.525 1.00 95.31 96 LEU A CA 1
ATOM 730 C C . LEU A 1 96 ? -0.767 -0.585 -3.008 1.00 95.31 96 LEU A C 1
ATOM 732 O O . LEU A 1 96 ? -0.010 -1.289 -2.339 1.00 95.31 96 LEU A O 1
ATOM 736 N N . GLN A 1 97 ? -1.804 0.063 -2.470 1.00 91.69 97 GLN A N 1
ATOM 737 C CA . GLN A 1 97 ? -2.089 0.049 -1.040 1.00 91.69 97 GLN A CA 1
ATOM 738 C C . GLN A 1 97 ? -2.382 -1.364 -0.519 1.00 91.69 97 GLN A C 1
ATOM 740 O O . GLN A 1 97 ? -1.840 -1.738 0.517 1.00 91.69 97 GLN A O 1
ATOM 745 N N . LEU A 1 98 ? -3.187 -2.165 -1.226 1.00 90.12 98 LEU A N 1
ATOM 746 C CA . LEU A 1 98 ? -3.483 -3.542 -0.797 1.00 90.12 98 LEU A CA 1
ATOM 747 C C . LEU A 1 98 ? -2.232 -4.410 -0.727 1.00 90.12 98 LEU A C 1
ATOM 749 O O . LEU A 1 98 ? -2.026 -5.107 0.262 1.00 90.12 98 LEU A O 1
ATOM 753 N N . GLN A 1 99 ? -1.381 -4.339 -1.753 1.00 92.69 99 GLN A N 1
ATOM 754 C CA . GLN A 1 99 ? -0.124 -5.085 -1.763 1.00 92.69 99 GLN A CA 1
ATOM 755 C C . GLN A 1 99 ? 0.778 -4.662 -0.595 1.00 92.69 99 GLN A C 1
ATOM 757 O O . GLN A 1 99 ? 1.365 -5.510 0.078 1.00 92.69 99 GLN A O 1
ATOM 762 N N . ALA A 1 100 ? 0.863 -3.356 -0.316 1.00 91.50 100 ALA A N 1
ATOM 763 C CA . ALA A 1 100 ? 1.637 -2.850 0.811 1.00 91.50 100 ALA A CA 1
ATOM 764 C C . ALA A 1 100 ? 1.066 -3.322 2.156 1.00 91.50 100 ALA A C 1
ATOM 766 O O . ALA A 1 100 ? 1.829 -3.768 3.003 1.00 91.50 100 ALA A O 1
ATOM 767 N N . GLU A 1 101 ? -0.251 -3.276 2.361 1.00 85.50 101 GLU A N 1
ATOM 768 C CA . GLU A 1 101 ? -0.880 -3.758 3.599 1.00 85.50 101 GLU A CA 1
ATOM 769 C C . GLU A 1 101 ? -0.723 -5.277 3.792 1.00 85.50 101 GLU A C 1
ATOM 771 O O . GLU A 1 101 ? -0.671 -5.747 4.927 1.00 85.50 101 GLU A O 1
ATOM 776 N N . GLN A 1 102 ? -0.602 -6.044 2.704 1.00 84.44 102 GLN A N 1
ATOM 777 C CA . GLN A 1 102 ? -0.423 -7.496 2.755 1.00 84.44 102 GLN A CA 1
ATOM 778 C C . GLN A 1 102 ? 1.001 -7.918 3.147 1.00 84.44 102 GLN A C 1
ATOM 780 O O . GLN A 1 102 ? 1.164 -8.887 3.891 1.00 84.44 102 GLN A O 1
ATOM 785 N N . PHE A 1 103 ? 2.027 -7.222 2.649 1.00 85.31 103 PHE A N 1
ATOM 786 C CA . PHE A 1 103 ? 3.422 -7.667 2.779 1.00 85.31 103 PHE A CA 1
ATOM 787 C C . PHE A 1 103 ? 4.331 -6.713 3.563 1.00 85.31 103 PHE A C 1
ATOM 789 O O . PHE A 1 103 ? 5.456 -7.087 3.895 1.00 85.31 103 PHE A O 1
ATOM 796 N N . CYS A 1 104 ? 3.882 -5.500 3.893 1.00 84.12 104 CYS A N 1
ATOM 797 C CA . CYS A 1 104 ? 4.686 -4.527 4.629 1.00 84.12 104 CYS A CA 1
ATOM 798 C C . CYS A 1 104 ? 4.358 -4.538 6.127 1.00 84.12 104 CYS A C 1
ATOM 800 O O . CYS A 1 104 ? 3.218 -4.304 6.523 1.00 84.12 104 CYS A O 1
ATOM 802 N N . SER A 1 105 ? 5.365 -4.722 6.986 1.00 76.62 105 SER A N 1
ATOM 803 C CA . SER A 1 105 ? 5.190 -4.559 8.441 1.00 76.62 105 SER A CA 1
ATOM 804 C C . SER A 1 105 ? 5.115 -3.093 8.878 1.00 76.62 105 SER A C 1
ATOM 806 O O . SER A 1 105 ? 4.637 -2.787 9.972 1.00 76.62 105 SER A O 1
ATOM 808 N N . THR A 1 106 ? 5.592 -2.169 8.044 1.00 77.38 106 THR A N 1
ATOM 809 C CA . THR A 1 106 ? 5.574 -0.736 8.336 1.00 77.38 106 THR A CA 1
ATOM 810 C C . THR A 1 106 ? 4.220 -0.141 7.959 1.00 77.38 106 THR A C 1
ATOM 812 O O . THR A 1 106 ? 3.814 -0.170 6.798 1.00 77.38 106 THR A O 1
ATOM 815 N N . ALA A 1 107 ? 3.538 0.462 8.934 1.00 75.44 107 ALA A N 1
ATOM 816 C CA . ALA A 1 107 ? 2.232 1.081 8.722 1.00 75.44 107 ALA A CA 1
ATOM 817 C C . ALA A 1 107 ? 2.267 2.205 7.654 1.00 75.44 107 ALA A C 1
ATOM 819 O O . ALA A 1 107 ? 3.232 2.981 7.639 1.00 75.44 107 ALA A O 1
ATOM 820 N N . PRO A 1 108 ? 1.202 2.367 6.834 1.00 82.56 108 PRO A N 1
ATOM 821 C CA . PRO A 1 108 ? 1.152 3.292 5.695 1.00 82.56 108 PRO A CA 1
ATOM 822 C C . PRO A 1 108 ? 1.690 4.702 5.945 1.00 82.56 108 PRO A C 1
ATOM 824 O O . PRO A 1 108 ? 2.601 5.178 5.276 1.00 82.56 108 PRO A O 1
ATOM 827 N N . HIS A 1 109 ? 1.186 5.359 6.983 1.00 78.44 109 HIS A N 1
ATOM 828 C CA . HIS A 1 109 ? 1.581 6.722 7.338 1.00 78.44 109 HIS A CA 1
ATOM 829 C C . HIS A 1 109 ? 3.061 6.872 7.767 1.00 78.44 109 HIS A C 1
ATOM 831 O O . HIS A 1 109 ? 3.553 8.001 7.797 1.00 78.44 109 HIS A O 1
ATOM 837 N N . ARG A 1 110 ? 3.777 5.796 8.151 1.00 81.75 110 ARG A N 1
ATOM 838 C CA . ARG A 1 110 ? 5.203 5.888 8.531 1.00 81.75 110 ARG A CA 1
ATOM 839 C C . ARG A 1 110 ? 6.085 5.974 7.305 1.00 81.75 110 ARG A C 1
ATOM 841 O O . ARG A 1 110 ? 6.929 6.859 7.247 1.00 81.75 110 ARG A O 1
ATOM 848 N N . TRP A 1 111 ? 5.876 5.088 6.336 1.00 85.94 111 TRP A N 1
ATOM 849 C CA . TRP A 1 111 ? 6.638 5.135 5.094 1.00 85.94 111 TRP A CA 1
ATOM 850 C C . TRP A 1 111 ? 6.172 6.277 4.184 1.00 85.94 111 TRP A C 1
ATOM 852 O O . TRP A 1 111 ? 6.987 6.851 3.474 1.00 85.94 111 TRP A O 1
ATOM 862 N N . ALA A 1 112 ? 4.911 6.716 4.271 1.00 85.50 112 ALA A N 1
ATOM 863 C CA . ALA A 1 112 ? 4.454 7.894 3.529 1.00 85.50 112 ALA A CA 1
ATOM 864 C C . ALA A 1 112 ? 5.196 9.181 3.943 1.00 85.50 112 ALA A C 1
ATOM 866 O O . ALA A 1 112 ? 5.333 10.099 3.150 1.00 85.50 112 ALA A O 1
ATOM 867 N N 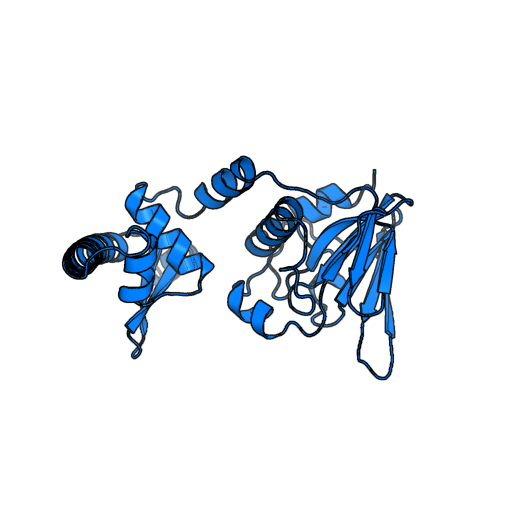. LYS A 1 113 ? 5.723 9.260 5.174 1.00 86.38 113 LYS A N 1
ATOM 868 C CA . LYS A 1 113 ? 6.539 10.403 5.628 1.00 86.38 113 LYS A CA 1
ATOM 869 C C . LYS A 1 113 ? 7.948 10.418 5.039 1.00 86.38 113 LYS A C 1
ATOM 871 O O . LYS A 1 113 ? 8.634 11.427 5.170 1.00 86.38 113 LYS A O 1
ATOM 876 N N . THR A 1 114 ? 8.403 9.307 4.463 1.00 87.56 114 THR A N 1
ATOM 877 C CA . THR A 1 114 ? 9.762 9.170 3.923 1.00 87.56 114 THR A CA 1
ATOM 878 C C . THR A 1 114 ? 9.814 9.310 2.406 1.00 87.56 114 THR A C 1
ATOM 880 O O . THR A 1 114 ? 10.899 9.220 1.833 1.00 87.56 114 THR A O 1
ATOM 883 N N . THR A 1 115 ? 8.667 9.531 1.756 1.00 90.44 115 THR A N 1
ATOM 884 C CA . THR A 1 115 ? 8.586 9.724 0.308 1.00 90.44 115 THR A CA 1
ATOM 885 C C . THR A 1 115 ? 9.323 10.990 -0.100 1.00 90.44 115 THR A C 1
ATOM 887 O O . THR A 1 115 ? 9.092 12.060 0.463 1.00 90.44 115 THR A O 1
ATOM 890 N N . THR A 1 116 ? 10.183 10.877 -1.103 1.00 89.25 116 THR A N 1
ATOM 891 C CA . THR A 1 116 ? 10.993 11.987 -1.623 1.00 89.25 116 THR A CA 1
ATOM 892 C C . THR A 1 116 ? 10.689 12.291 -3.084 1.00 89.25 116 THR A C 1
ATOM 894 O O . THR A 1 116 ? 11.023 13.369 -3.565 1.00 89.25 116 THR A O 1
ATOM 897 N N . VAL A 1 117 ? 10.043 11.360 -3.788 1.00 90.81 117 VAL A N 1
ATOM 898 C CA . VAL A 1 117 ? 9.810 11.423 -5.229 1.00 90.81 117 VAL A CA 1
ATOM 899 C C . VAL A 1 117 ? 8.329 11.231 -5.518 1.00 90.81 117 VAL A C 1
ATOM 901 O O . VAL A 1 117 ? 7.701 10.350 -4.946 1.00 90.81 117 VAL A O 1
ATOM 904 N N . LYS A 1 118 ? 7.760 12.038 -6.413 1.00 92.88 118 LYS A N 1
ATOM 905 C CA . LYS A 1 118 ? 6.369 11.880 -6.852 1.00 92.88 118 LYS A CA 1
ATOM 906 C C . LYS A 1 118 ? 6.251 10.895 -8.006 1.00 92.88 118 LYS A C 1
ATOM 908 O O . LYS A 1 118 ? 7.122 10.874 -8.878 1.00 92.88 118 LYS A O 1
ATOM 913 N N . ALA A 1 119 ? 5.150 10.152 -8.036 1.00 94.75 119 ALA A N 1
ATOM 914 C CA . ALA A 1 119 ? 4.726 9.385 -9.193 1.00 94.75 119 ALA A CA 1
ATOM 915 C C . ALA A 1 119 ? 3.412 9.902 -9.783 1.00 94.75 119 ALA A C 1
ATOM 917 O O . ALA A 1 119 ? 2.459 10.185 -9.058 1.00 94.75 119 ALA A O 1
ATOM 918 N N . THR A 1 120 ? 3.359 9.981 -11.110 1.00 95.75 120 THR A N 1
ATOM 919 C CA . THR A 1 120 ? 2.159 10.335 -11.879 1.00 95.75 120 THR A CA 1
ATOM 920 C C . THR A 1 120 ? 1.981 9.360 -13.039 1.00 95.75 120 THR A C 1
ATOM 922 O O . THR A 1 120 ? 2.950 8.788 -13.539 1.00 95.75 120 THR A O 1
ATOM 925 N N . TYR A 1 121 ? 0.739 9.145 -13.469 1.00 96.00 121 TYR A N 1
ATOM 926 C CA . TYR A 1 121 ? 0.441 8.327 -14.645 1.00 96.00 121 TYR A CA 1
ATOM 927 C C . TYR A 1 121 ? -0.081 9.219 -15.767 1.00 96.00 121 TYR A C 1
ATOM 929 O O . TYR A 1 121 ? -1.038 9.971 -15.571 1.00 96.00 121 TYR A O 1
ATOM 937 N N . THR A 1 122 ? 0.563 9.165 -16.928 1.00 94.12 122 THR A N 1
ATOM 938 C CA . THR A 1 122 ? 0.227 10.018 -18.070 1.00 94.12 122 THR A CA 1
ATOM 939 C C . THR A 1 122 ? -0.832 9.371 -18.958 1.00 94.12 122 THR A C 1
ATOM 941 O O . THR A 1 122 ? -1.043 8.157 -18.940 1.00 94.12 122 THR A O 1
ATOM 944 N N . HIS A 1 123 ? -1.491 10.187 -19.782 1.00 90.00 123 HIS A N 1
ATOM 945 C CA . HIS A 1 123 ? -2.461 9.702 -20.768 1.00 90.00 123 HIS A CA 1
ATOM 946 C C . HIS A 1 123 ? -1.834 8.789 -21.833 1.00 90.00 123 HIS A C 1
ATOM 948 O O . HIS A 1 123 ? -2.517 7.908 -22.347 1.00 90.00 123 HIS A O 1
ATOM 954 N N . ASP A 1 124 ? -0.533 8.937 -22.095 1.00 91.56 124 ASP A N 1
ATOM 955 C CA . ASP A 1 124 ? 0.225 8.119 -23.051 1.00 91.56 124 ASP A CA 1
ATOM 956 C C . ASP A 1 124 ? 0.717 6.799 -22.436 1.00 91.56 124 ASP A C 1
ATOM 958 O O . ASP A 1 124 ? 1.694 6.208 -22.895 1.00 91.56 124 ASP A O 1
ATOM 962 N N . ALA A 1 125 ? 0.072 6.352 -21.357 1.00 93.12 125 ALA A N 1
ATOM 963 C CA . ALA A 1 125 ? 0.364 5.114 -20.651 1.00 93.12 125 ALA A CA 1
ATOM 964 C C . ALA A 1 125 ? 1.812 5.003 -20.132 1.00 93.12 125 ALA A C 1
ATOM 966 O O . ALA A 1 125 ? 2.435 3.938 -20.189 1.00 93.12 125 ALA A O 1
ATOM 967 N N . HIS A 1 126 ? 2.350 6.111 -19.615 1.00 95.69 126 HIS A N 1
ATOM 968 C CA . HIS A 1 126 ? 3.632 6.128 -18.915 1.00 95.69 126 HIS A CA 1
ATOM 969 C C . HIS A 1 126 ? 3.436 6.351 -17.421 1.00 95.69 126 HIS A C 1
ATOM 971 O O . HIS A 1 126 ? 2.626 7.176 -16.998 1.00 95.69 126 HIS A O 1
ATOM 977 N N . LEU A 1 127 ? 4.236 5.647 -16.626 1.00 95.12 127 LEU A N 1
ATOM 978 C CA . LEU A 1 127 ? 4.421 5.941 -15.216 1.00 95.12 127 LEU A CA 1
ATOM 979 C C . LEU A 1 127 ? 5.659 6.826 -15.074 1.00 95.12 127 LEU A C 1
ATOM 981 O O . LEU A 1 127 ? 6.775 6.397 -15.368 1.00 95.12 127 LEU A O 1
ATOM 985 N N . VAL A 1 128 ? 5.456 8.063 -14.638 1.00 94.69 128 VAL A N 1
ATOM 986 C CA . VAL A 1 128 ? 6.541 8.997 -14.341 1.00 94.69 128 VAL A CA 1
ATOM 987 C C . VAL A 1 128 ? 6.869 8.879 -12.863 1.00 94.69 128 VAL A C 1
ATOM 989 O O . VAL A 1 128 ? 5.969 8.985 -12.037 1.00 94.69 128 VAL A O 1
ATOM 992 N N . VAL A 1 129 ? 8.137 8.653 -12.523 1.00 92.62 129 VAL A N 1
ATOM 993 C CA . VAL A 1 129 ? 8.642 8.573 -11.145 1.00 92.62 129 VAL A CA 1
ATOM 994 C C . VAL A 1 129 ? 9.835 9.515 -11.034 1.00 92.62 129 VAL A C 1
ATOM 996 O O . VAL A 1 129 ? 10.933 9.199 -11.494 1.00 92.62 129 VAL A O 1
ATOM 999 N N . GLY A 1 130 ? 9.622 10.695 -10.453 1.00 87.25 130 GLY A N 1
ATOM 1000 C CA . GLY A 1 130 ? 10.643 11.745 -10.425 1.00 87.25 130 GLY A CA 1
ATOM 1001 C C . GLY A 1 130 ? 11.042 12.166 -11.837 1.00 87.25 130 GLY A C 1
ATOM 1002 O O . GLY A 1 130 ? 10.190 12.585 -12.618 1.00 87.25 130 GLY A O 1
ATOM 1003 N N . GLY A 1 131 ? 12.330 12.044 -12.164 1.00 86.38 131 GLY A N 1
ATOM 1004 C CA . GLY A 1 131 ? 12.856 12.327 -13.505 1.00 86.38 131 GLY A CA 1
ATOM 1005 C C . GLY A 1 131 ? 12.676 11.201 -14.535 1.00 86.38 131 GLY A C 1
ATOM 1006 O O . GLY A 1 131 ? 12.984 11.406 -15.708 1.00 86.38 131 GLY A O 1
ATOM 1007 N N . TYR A 1 132 ? 12.197 10.021 -14.132 1.00 89.06 132 TYR A N 1
ATOM 1008 C CA . TYR A 1 132 ? 12.105 8.848 -15.006 1.00 89.06 132 TYR A CA 1
ATOM 1009 C C . TYR A 1 132 ? 10.712 8.715 -15.614 1.00 89.06 132 TYR A C 1
ATOM 1011 O O . TYR A 1 132 ? 9.723 8.722 -14.888 1.00 89.06 132 TYR A O 1
ATOM 1019 N N . SER A 1 133 ? 10.635 8.533 -16.933 1.00 92.56 133 SER A N 1
ATOM 1020 C CA . SER A 1 133 ? 9.398 8.194 -17.645 1.00 92.56 133 SER A CA 1
ATOM 1021 C C . SER A 1 133 ? 9.470 6.750 -18.132 1.00 92.56 133 SER A C 1
ATOM 1023 O O . SER A 1 133 ? 10.355 6.406 -18.917 1.00 92.56 133 SER A O 1
ATOM 1025 N N . LEU A 1 134 ? 8.565 5.902 -17.644 1.00 92.31 134 LEU A N 1
ATOM 1026 C CA . LEU A 1 134 ? 8.596 4.457 -17.863 1.00 92.31 134 LEU A CA 1
ATOM 1027 C C . LEU A 1 134 ? 7.333 4.014 -18.614 1.00 92.31 134 LEU A C 1
ATOM 1029 O O . LEU A 1 134 ? 6.229 4.218 -18.099 1.00 92.31 134 LEU A O 1
ATOM 1033 N N . PRO A 1 135 ? 7.452 3.388 -19.800 1.00 93.75 135 PRO A N 1
ATOM 1034 C CA . PRO A 1 135 ? 6.303 2.836 -20.510 1.00 93.75 135 PRO A CA 1
ATOM 1035 C C . PRO A 1 135 ? 5.610 1.748 -19.678 1.00 93.75 135 PRO A C 1
ATOM 1037 O O . PRO A 1 135 ? 6.204 0.717 -19.354 1.00 93.75 135 PRO A O 1
ATOM 1040 N N . ALA A 1 136 ? 4.340 1.970 -19.346 1.00 93.44 136 ALA A N 1
ATOM 1041 C CA . ALA A 1 136 ? 3.545 1.127 -18.458 1.00 93.44 136 ALA A CA 1
ATOM 1042 C C . ALA A 1 136 ? 2.120 0.953 -19.023 1.00 93.44 136 ALA A C 1
ATOM 1044 O O . ALA A 1 136 ? 1.151 1.437 -18.428 1.00 93.44 136 ALA A O 1
ATOM 1045 N N . PRO A 1 137 ? 1.970 0.276 -20.183 1.00 93.69 137 PRO A N 1
ATOM 1046 C CA . PRO A 1 137 ? 0.694 0.154 -20.892 1.00 93.69 137 PRO A CA 1
ATOM 1047 C C . PRO A 1 137 ? -0.374 -0.622 -20.119 1.00 93.69 137 PRO A C 1
ATOM 1049 O O . PRO A 1 137 ? -1.560 -0.463 -20.391 1.00 93.69 137 PRO A O 1
ATOM 1052 N N . THR A 1 138 ? 0.034 -1.454 -19.157 1.00 94.50 138 THR A N 1
ATOM 1053 C CA . THR A 1 138 ? -0.882 -2.302 -18.388 1.00 94.50 138 THR A CA 1
ATOM 1054 C C . THR A 1 138 ? -0.752 -1.990 -16.895 1.00 94.50 138 THR A C 1
ATOM 1056 O O . THR A 1 138 ? -0.053 -2.716 -16.179 1.00 94.50 138 THR A O 1
ATOM 1059 N N . PRO A 1 139 ? -1.369 -0.902 -16.396 1.00 95.00 139 PRO A N 1
ATOM 1060 C CA . PRO A 1 139 ? -1.357 -0.587 -14.973 1.00 95.00 139 PRO A CA 1
ATOM 1061 C C . PRO A 1 139 ? -2.178 -1.616 -14.193 1.00 95.00 139 PRO A C 1
ATOM 1063 O O . PRO A 1 139 ? -3.295 -1.971 -14.579 1.00 95.00 139 PRO A O 1
ATOM 1066 N N . LEU A 1 140 ? -1.652 -2.072 -13.057 1.00 94.81 140 LEU A N 1
ATOM 1067 C CA . LEU A 1 140 ? -2.422 -2.895 -12.133 1.00 94.81 140 LEU A CA 1
ATOM 1068 C C . LEU A 1 140 ? -3.427 -2.007 -11.406 1.00 94.81 140 LEU A C 1
ATOM 1070 O O . LEU A 1 140 ? -3.062 -1.047 -10.730 1.00 94.81 140 LEU A O 1
ATOM 1074 N N . SER A 1 141 ? -4.704 -2.332 -11.575 1.00 93.75 141 SER A N 1
ATOM 1075 C CA . SER A 1 141 ? -5.821 -1.523 -11.100 1.00 93.75 141 SER A CA 1
ATOM 1076 C C . SER A 1 141 ? -6.756 -2.366 -10.245 1.00 93.75 141 SER A C 1
ATOM 1078 O O . SER A 1 141 ? -7.115 -3.480 -10.626 1.00 93.75 141 SER A O 1
ATOM 1080 N N . THR A 1 142 ? -7.189 -1.811 -9.115 1.00 93.56 142 THR A N 1
ATOM 1081 C CA . THR A 1 142 ? -8.164 -2.441 -8.225 1.00 93.56 142 THR A CA 1
ATOM 1082 C C . THR A 1 142 ? -9.376 -1.537 -8.048 1.00 93.56 142 THR A C 1
ATOM 1084 O O . THR A 1 142 ? -9.267 -0.405 -7.564 1.00 93.56 142 THR A O 1
ATOM 1087 N N . SER A 1 143 ? -10.553 -2.069 -8.390 1.00 93.25 143 SER A N 1
ATOM 1088 C CA . SER A 1 143 ? -11.820 -1.367 -8.200 1.00 93.25 143 SER A CA 1
ATOM 1089 C C . SER A 1 143 ? -12.055 -1.033 -6.725 1.00 93.25 143 SER A C 1
ATOM 1091 O O . SER A 1 143 ? -11.560 -1.704 -5.812 1.00 93.25 143 SER A O 1
ATOM 1093 N N . LYS A 1 144 ? -12.855 0.005 -6.473 1.00 90.62 144 LYS A N 1
ATOM 1094 C CA . LYS A 1 144 ? -13.237 0.381 -5.107 1.00 90.62 144 LYS A CA 1
ATOM 1095 C C . LYS A 1 144 ? -13.923 -0.767 -4.358 1.00 90.62 144 LYS A C 1
ATOM 1097 O O . LYS A 1 144 ? -13.632 -0.981 -3.190 1.00 90.62 144 LYS A O 1
ATOM 1102 N N . GLU A 1 145 ? -14.794 -1.509 -5.031 1.00 89.25 145 GLU A N 1
ATOM 1103 C CA . GLU A 1 145 ? -15.554 -2.618 -4.444 1.00 89.25 145 GLU A CA 1
ATOM 1104 C C . GLU A 1 145 ? -14.638 -3.755 -3.983 1.00 89.25 145 GLU A C 1
ATOM 1106 O O . GLU A 1 145 ? -14.751 -4.215 -2.846 1.00 89.25 145 GLU A O 1
ATOM 1111 N N . THR A 1 146 ? -13.686 -4.163 -4.830 1.00 88.12 146 THR A N 1
ATOM 1112 C CA . THR A 1 146 ? -12.698 -5.191 -4.479 1.00 88.12 146 THR A CA 1
ATOM 1113 C C . THR A 1 146 ? -11.819 -4.718 -3.330 1.00 88.12 146 THR A C 1
ATOM 1115 O O . THR A 1 146 ? -11.608 -5.459 -2.373 1.00 88.12 146 THR A O 1
ATOM 1118 N N . PHE A 1 147 ? -11.358 -3.467 -3.381 1.00 88.19 147 PHE A N 1
ATOM 1119 C CA . PHE A 1 147 ? -10.567 -2.877 -2.307 1.00 88.19 147 PHE A CA 1
ATOM 1120 C C . PHE A 1 147 ? -11.314 -2.873 -0.973 1.00 88.19 147 PHE A C 1
ATOM 1122 O O . PHE A 1 147 ? -10.806 -3.384 0.023 1.00 88.19 147 PHE A O 1
ATOM 1129 N N . ASP A 1 148 ? -12.540 -2.352 -0.952 1.00 81.19 148 ASP A N 1
ATOM 1130 C CA . ASP A 1 148 ? -13.351 -2.285 0.261 1.00 81.19 148 ASP A CA 1
ATOM 1131 C C . ASP A 1 148 ? -13.657 -3.697 0.802 1.00 81.19 148 ASP A C 1
ATOM 1133 O O . ASP A 1 148 ? -13.634 -3.904 2.017 1.00 81.19 148 ASP A O 1
ATOM 1137 N N . SER A 1 149 ? -13.870 -4.680 -0.081 1.00 82.00 149 SER A N 1
ATOM 1138 C CA . SER A 1 149 ? -14.068 -6.091 0.280 1.00 82.00 149 SER A CA 1
ATOM 1139 C C . SER A 1 149 ? -12.826 -6.726 0.917 1.00 82.00 149 SER A C 1
ATOM 1141 O O . SER A 1 149 ? -12.938 -7.357 1.970 1.00 82.00 149 SER A O 1
ATOM 1143 N N . GLU A 1 150 ? -11.638 -6.546 0.330 1.00 83.62 150 GLU A N 1
ATOM 1144 C CA . GLU A 1 150 ? -10.388 -7.092 0.878 1.00 83.62 150 GLU A CA 1
ATOM 1145 C C . GLU A 1 150 ? -10.046 -6.462 2.229 1.00 83.62 150 GLU A C 1
ATOM 1147 O O . GLU A 1 150 ? -9.809 -7.171 3.209 1.00 83.62 150 GLU A O 1
ATOM 1152 N N . ILE A 1 151 ? -10.145 -5.135 2.332 1.00 79.56 151 ILE A N 1
ATOM 1153 C CA . ILE A 1 151 ? -9.951 -4.423 3.598 1.00 79.56 151 ILE A CA 1
ATOM 1154 C C . ILE A 1 151 ? -10.963 -4.895 4.654 1.00 79.56 151 ILE A C 1
ATOM 1156 O O . ILE A 1 151 ? -10.620 -5.026 5.829 1.00 79.56 151 ILE A O 1
ATOM 1160 N N . ALA A 1 152 ? -12.208 -5.193 4.267 1.00 72.38 152 ALA A N 1
ATOM 1161 C CA . ALA A 1 152 ? -13.235 -5.671 5.192 1.00 72.38 152 ALA A CA 1
ATOM 1162 C C . ALA A 1 152 ? -12.972 -7.078 5.765 1.00 72.38 152 ALA A C 1
ATOM 1164 O O . ALA A 1 152 ? -13.638 -7.456 6.743 1.00 72.38 152 ALA A O 1
ATOM 1165 N N . LYS A 1 153 ? -12.025 -7.847 5.205 1.00 78.88 153 LYS A N 1
ATOM 1166 C CA . LYS A 1 153 ? -11.551 -9.112 5.796 1.00 78.88 153 LYS A CA 1
ATOM 1167 C C . LYS A 1 153 ? -10.670 -8.867 7.025 1.00 78.88 153 LYS A C 1
ATOM 1169 O O . LYS A 1 153 ? -10.657 -9.690 7.947 1.00 78.88 153 LYS A O 1
ATOM 1174 N N . THR A 1 154 ? -9.998 -7.720 7.093 1.00 75.25 154 THR A N 1
ATOM 1175 C CA . THR A 1 154 ? -9.245 -7.286 8.273 1.00 75.25 154 THR A CA 1
ATOM 1176 C C . THR A 1 154 ? -10.225 -6.964 9.409 1.00 75.25 154 THR A C 1
ATOM 1178 O O . THR A 1 154 ? -11.209 -6.247 9.231 1.00 75.25 154 THR A O 1
ATOM 1181 N N . PHE A 1 155 ? -10.003 -7.547 10.594 1.00 79.31 155 PHE A N 1
ATOM 1182 C CA . PHE A 1 155 ? -10.963 -7.526 11.714 1.00 79.31 155 PHE A CA 1
ATOM 1183 C C . PHE A 1 155 ? -12.342 -8.143 11.392 1.00 79.31 155 PHE A C 1
ATOM 1185 O O . PHE A 1 155 ? -13.369 -7.713 11.927 1.00 79.31 155 PHE A O 1
ATOM 1192 N N . SER A 1 156 ? -12.384 -9.150 10.511 1.00 81.69 156 SER A N 1
ATOM 1193 C CA . SER A 1 156 ? -13.615 -9.847 10.093 1.00 81.69 156 SER A CA 1
ATOM 1194 C C . SER A 1 156 ? -14.401 -10.519 11.227 1.00 81.69 156 SER A C 1
ATOM 1196 O O . SER A 1 156 ? -15.615 -10.673 11.133 1.00 81.69 156 SER A O 1
ATOM 1198 N N . ASP A 1 157 ? -13.744 -10.854 12.327 1.00 82.25 157 ASP A N 1
ATOM 1199 C CA . ASP A 1 157 ? -14.326 -11.344 13.579 1.00 82.25 157 ASP A CA 1
ATOM 1200 C C . ASP A 1 157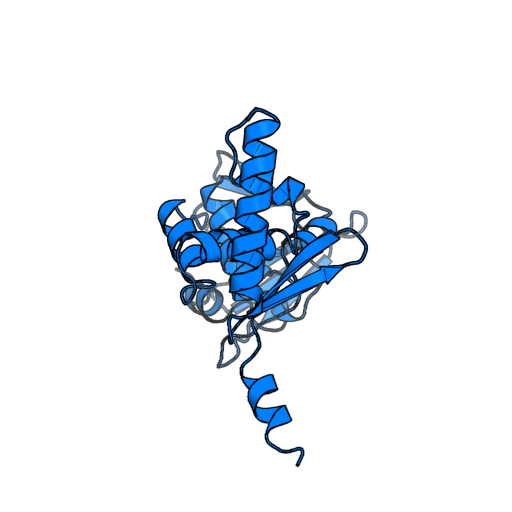 ? -15.096 -10.264 14.362 1.00 82.25 157 ASP A C 1
ATOM 1202 O O . ASP A 1 157 ? -15.920 -10.580 15.222 1.00 82.25 157 ASP A O 1
ATOM 1206 N N . LEU A 1 158 ? -14.888 -8.978 14.057 1.00 85.31 158 LEU A N 1
ATOM 1207 C CA . LEU A 1 158 ? -15.613 -7.885 14.700 1.00 85.31 158 LEU A CA 1
ATOM 1208 C C . LEU A 1 158 ? -16.965 -7.603 14.021 1.00 85.31 158 LEU A C 1
ATOM 1210 O O . LEU A 1 158 ? -17.059 -7.630 12.788 1.00 85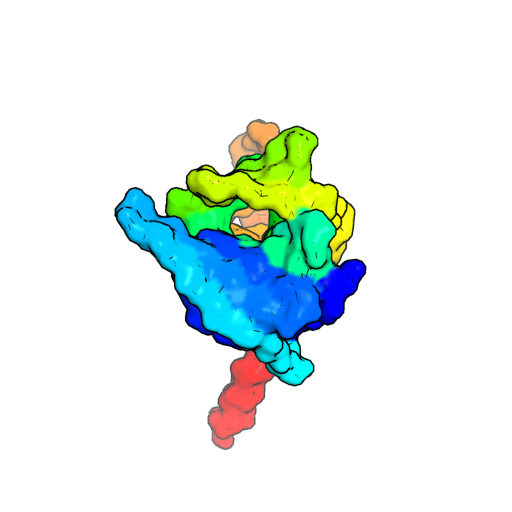.31 158 LEU A O 1
ATOM 1214 N N . PRO A 1 159 ? -18.002 -7.212 14.795 1.00 86.19 159 PRO A N 1
ATOM 1215 C CA . PRO A 1 159 ? -19.255 -6.698 14.242 1.00 86.19 159 PRO A CA 1
ATOM 1216 C C . PRO A 1 159 ? -19.043 -5.435 13.387 1.00 86.19 159 PRO A C 1
ATOM 1218 O O . PRO A 1 159 ? -18.131 -4.660 13.688 1.00 86.19 159 PRO A O 1
ATOM 1221 N N . PRO A 1 160 ? -19.915 -5.137 12.401 1.00 81.88 160 PRO A N 1
ATOM 1222 C CA . PRO A 1 160 ? -19.665 -4.121 11.367 1.00 81.88 160 PRO A CA 1
ATOM 1223 C C . PRO A 1 160 ? -19.219 -2.746 11.887 1.00 81.88 160 PRO A C 1
ATOM 1225 O O . PRO A 1 160 ? -18.223 -2.190 11.424 1.00 81.88 160 PRO A O 1
ATOM 1228 N N . LYS A 1 161 ? -19.903 -2.208 12.907 1.00 85.44 161 LYS A N 1
ATOM 1229 C CA . LYS A 1 161 ? -19.565 -0.901 13.497 1.00 85.44 161 LYS A CA 1
ATOM 1230 C C . LYS A 1 161 ? -18.173 -0.895 14.144 1.00 85.44 161 LYS A C 1
ATOM 1232 O O . LYS A 1 161 ? -17.403 0.039 13.949 1.00 85.44 161 LYS A O 1
ATOM 1237 N N . ARG A 1 162 ? -17.838 -1.954 14.888 1.00 87.88 162 ARG A N 1
ATOM 1238 C CA . ARG A 1 162 ? -16.537 -2.132 15.557 1.00 87.88 162 ARG A CA 1
ATOM 1239 C C . ARG A 1 162 ? -15.417 -2.414 14.567 1.00 87.88 162 ARG A C 1
ATOM 1241 O O . ARG A 1 162 ? -14.322 -1.891 14.737 1.00 87.88 162 ARG A O 1
ATOM 1248 N N . ARG A 1 163 ? -15.715 -3.167 13.510 1.00 84.75 163 ARG A N 1
ATOM 1249 C CA . ARG A 1 163 ? -14.800 -3.398 12.394 1.00 84.75 163 ARG A CA 1
ATOM 1250 C C . ARG A 1 163 ? -14.420 -2.091 11.714 1.00 84.75 163 ARG A C 1
ATOM 1252 O O . ARG A 1 163 ? -13.240 -1.815 11.569 1.00 84.75 163 ARG A O 1
ATOM 1259 N N . ARG A 1 164 ? -15.396 -1.237 11.384 1.00 84.44 164 ARG A N 1
ATOM 1260 C CA . ARG A 1 164 ? -15.120 0.076 10.777 1.00 84.44 164 ARG A CA 1
ATOM 1261 C C . ARG A 1 164 ? -14.233 0.953 11.664 1.00 84.44 164 ARG A C 1
ATOM 1263 O O . ARG A 1 164 ? -13.318 1.588 11.156 1.00 84.44 164 ARG A O 1
ATOM 1270 N N . ILE A 1 165 ? -14.467 0.957 12.979 1.00 89.06 165 ILE A N 1
ATOM 1271 C CA . ILE A 1 165 ? -13.590 1.637 13.946 1.00 89.06 165 ILE A CA 1
ATOM 1272 C C . ILE A 1 165 ? -12.169 1.063 13.879 1.00 89.06 165 ILE A C 1
ATOM 1274 O O . ILE A 1 165 ? -11.217 1.818 13.713 1.00 89.06 165 ILE A O 1
ATOM 1278 N N . ALA A 1 166 ? -12.030 -0.260 13.981 1.00 87.88 166 ALA A N 1
ATOM 1279 C CA . ALA A 1 166 ? -10.743 -0.945 13.960 1.00 87.88 166 ALA A CA 1
ATOM 1280 C C . ALA A 1 166 ? -9.954 -0.660 12.673 1.00 87.88 166 ALA A C 1
ATOM 1282 O O . ALA A 1 166 ? -8.774 -0.338 12.735 1.00 87.88 166 ALA A O 1
ATOM 1283 N N . LEU A 1 167 ? -10.620 -0.690 11.519 1.00 82.50 167 LEU A N 1
ATOM 1284 C CA . LEU A 1 167 ? -10.014 -0.381 10.226 1.00 82.50 167 LEU A CA 1
ATOM 1285 C C . LEU A 1 167 ? -9.518 1.064 10.141 1.00 82.50 167 LEU A C 1
ATOM 1287 O O . LEU A 1 167 ? -8.419 1.292 9.649 1.00 82.50 167 LEU A O 1
ATOM 1291 N N . LEU A 1 168 ? -10.286 2.036 10.647 1.00 84.50 168 LEU A N 1
ATOM 1292 C CA . LEU A 1 168 ? -9.848 3.436 10.692 1.00 84.50 168 LEU A CA 1
ATOM 1293 C C . LEU A 1 168 ? -8.624 3.597 11.599 1.00 84.50 168 LEU A C 1
ATOM 1295 O O . LEU A 1 168 ? -7.623 4.174 11.186 1.00 84.50 168 LEU A O 1
ATOM 1299 N N . LEU A 1 169 ? -8.666 3.038 12.809 1.00 89.00 169 LEU A N 1
ATOM 1300 C CA . LEU A 1 169 ? -7.529 3.105 13.728 1.00 89.00 169 LEU A CA 1
ATOM 1301 C C . LEU A 1 169 ? -6.289 2.402 13.163 1.00 89.00 169 LEU A C 1
ATOM 1303 O O . LEU A 1 169 ? -5.183 2.888 13.356 1.00 89.00 169 LEU A O 1
ATOM 1307 N N . HIS A 1 170 ? -6.461 1.291 12.448 1.00 84.56 170 HIS A N 1
ATOM 1308 C CA . HIS A 1 170 ? -5.360 0.574 11.815 1.00 84.56 170 HIS A CA 1
ATOM 1309 C C . HIS A 1 170 ? -4.759 1.366 10.646 1.00 84.56 170 HIS A C 1
ATOM 1311 O O . HIS A 1 170 ? -3.554 1.603 10.615 1.00 84.56 170 HIS A O 1
ATOM 1317 N N . ARG A 1 171 ? -5.603 1.855 9.728 1.00 76.06 171 ARG A N 1
ATOM 1318 C CA . ARG A 1 171 ? -5.180 2.597 8.530 1.00 76.06 171 ARG A CA 1
ATOM 1319 C C . ARG A 1 171 ? -4.407 3.871 8.865 1.00 76.06 171 ARG A C 1
ATOM 1321 O O . ARG A 1 171 ? -3.428 4.189 8.196 1.00 76.06 171 ARG A O 1
ATOM 1328 N N . TYR A 1 172 ? -4.849 4.597 9.888 1.00 79.25 172 TYR A N 1
ATOM 1329 C CA . TYR A 1 172 ? -4.237 5.864 10.289 1.00 79.25 172 TYR A CA 1
ATOM 1330 C C . TYR A 1 172 ? -3.147 5.707 11.372 1.00 79.25 172 TYR A C 1
ATOM 1332 O O . TYR A 1 172 ? -2.608 6.717 11.810 1.00 79.25 172 TYR A O 1
ATOM 1340 N N . ASP A 1 173 ? -2.808 4.472 11.789 1.00 76.94 173 ASP A N 1
ATOM 1341 C CA . ASP A 1 173 ? -1.977 4.163 12.982 1.00 76.94 173 ASP A CA 1
ATOM 1342 C C . ASP A 1 173 ? -2.382 4.986 14.204 1.00 76.94 173 ASP A C 1
ATOM 1344 O O . ASP A 1 173 ? -1.592 5.553 14.961 1.00 76.94 173 ASP A O 1
ATOM 1348 N N . GLY A 1 174 ? -3.692 5.029 14.361 1.00 87.06 174 GLY A N 1
ATOM 1349 C CA . GLY A 1 174 ? -4.389 5.674 15.431 1.00 87.06 174 GLY A CA 1
ATOM 1350 C C . GLY A 1 174 ? -4.946 7.045 15.108 1.00 87.06 174 GLY A C 1
ATOM 1351 O O . GLY A 1 174 ? -4.472 7.798 14.266 1.00 87.06 174 GLY A O 1
ATOM 1352 N N . LEU A 1 175 ? -6.023 7.350 15.819 1.00 89.44 175 LEU A N 1
ATOM 1353 C CA . LEU A 1 175 ? -6.768 8.594 15.705 1.00 89.44 175 LEU A CA 1
ATOM 1354 C C . LEU A 1 175 ? -7.154 9.062 17.101 1.00 89.44 175 LEU A C 1
ATOM 1356 O O . LEU A 1 175 ? -7.380 8.252 18.007 1.00 89.44 175 LEU A O 1
ATOM 1360 N N . THR A 1 176 ? -7.278 10.372 17.282 1.00 93.44 176 THR A N 1
ATOM 1361 C CA . THR A 1 176 ? -7.970 10.900 18.459 1.00 93.44 176 THR A CA 1
ATOM 1362 C C . THR A 1 176 ? -9.460 10.570 18.378 1.00 93.44 176 THR A C 1
ATOM 1364 O O . THR A 1 176 ? -10.008 10.285 17.309 1.00 93.44 176 THR A O 1
ATOM 1367 N N . LEU A 1 177 ? -10.152 10.633 19.518 1.00 92.06 177 LEU A N 1
ATOM 1368 C CA . LEU A 1 177 ? -11.602 10.426 19.548 1.00 92.06 177 LEU A CA 1
ATOM 1369 C C . LEU A 1 177 ? -12.346 11.441 18.659 1.00 92.06 177 LEU A C 1
ATOM 1371 O O . LEU A 1 177 ? -13.367 11.096 18.071 1.00 92.06 177 LEU A O 1
ATOM 1375 N N . ASP A 1 178 ? -11.816 12.660 18.533 1.00 89.44 178 ASP A N 1
ATOM 1376 C CA . ASP A 1 178 ? -12.373 13.721 17.690 1.00 89.44 178 ASP A CA 1
ATOM 1377 C C . ASP A 1 178 ? -12.216 13.427 16.204 1.00 89.44 178 ASP A C 1
ATOM 1379 O O . ASP A 1 178 ? -13.188 13.511 15.454 1.00 89.44 178 ASP A O 1
ATOM 1383 N N . GLN A 1 179 ? -11.015 13.023 15.787 1.00 89.81 179 GLN A N 1
ATOM 1384 C CA . GLN A 1 179 ? -10.761 12.622 14.406 1.00 89.81 179 GLN A CA 1
ATOM 1385 C C . GLN A 1 179 ? -11.626 11.420 14.027 1.00 89.81 179 GLN A C 1
ATOM 1387 O O . GLN A 1 179 ? -12.248 11.405 12.968 1.00 89.81 179 GLN A O 1
ATOM 1392 N N . LEU A 1 180 ? -11.734 10.435 14.923 1.00 90.12 180 LEU A N 1
ATOM 1393 C CA . LEU A 1 180 ? -12.592 9.283 14.692 1.00 90.12 180 LEU A CA 1
ATOM 1394 C C . LEU A 1 180 ? -14.067 9.696 14.604 1.00 90.12 180 LEU A C 1
ATOM 1396 O O . LEU A 1 180 ? -14.755 9.253 13.692 1.00 90.12 180 LEU A O 1
ATOM 1400 N N . ALA A 1 181 ? -14.555 10.568 15.493 1.00 89.56 181 ALA A N 1
ATOM 1401 C CA . ALA A 1 181 ? -15.929 11.068 15.440 1.00 89.56 181 ALA A CA 1
ATOM 1402 C C . ALA A 1 181 ? -16.236 11.778 14.114 1.00 89.56 181 ALA A C 1
ATOM 1404 O O . ALA A 1 181 ? -17.304 11.546 13.548 1.00 89.56 181 ALA A O 1
ATOM 1405 N N . ALA A 1 182 ? -15.290 12.551 13.574 1.00 86.44 182 ALA A N 1
ATOM 1406 C CA . ALA A 1 182 ? -15.434 13.197 12.272 1.00 86.44 182 ALA A CA 1
ATOM 1407 C C . ALA A 1 182 ? -15.603 12.195 11.111 1.00 86.44 182 ALA A C 1
ATOM 1409 O O . ALA A 1 182 ? -16.318 12.488 10.162 1.00 86.44 182 ALA A O 1
ATOM 1410 N N . HIS A 1 183 ? -15.030 10.986 11.194 1.00 84.62 183 HIS A N 1
ATOM 1411 C CA . HIS A 1 183 ? -15.228 9.935 10.180 1.00 84.62 183 HIS A CA 1
ATOM 1412 C C . HIS A 1 183 ? -16.604 9.247 10.227 1.00 84.62 183 HIS A C 1
ATOM 1414 O O . HIS A 1 183 ? -16.983 8.556 9.272 1.00 84.62 183 HIS A O 1
ATOM 1420 N N . PHE A 1 184 ? -17.320 9.356 11.350 1.00 84.81 184 PHE A N 1
ATOM 1421 C CA . PHE A 1 184 ? -18.657 8.776 11.533 1.00 84.81 184 PHE A CA 1
ATOM 1422 C C . PHE A 1 184 ? -19.776 9.813 11.445 1.00 84.81 184 PHE A C 1
ATOM 1424 O O . PHE A 1 184 ? -20.929 9.432 11.255 1.00 84.81 184 PHE A O 1
ATOM 1431 N N . ALA A 1 185 ? -19.444 11.090 11.598 1.00 84.12 185 ALA A N 1
ATOM 1432 C CA . ALA A 1 185 ? -20.365 12.194 11.420 1.00 84.12 185 ALA A CA 1
ATOM 1433 C C . ALA A 1 185 ? -20.410 12.642 9.950 1.00 84.12 185 ALA A C 1
ATOM 1435 O O . ALA A 1 185 ? -19.483 12.396 9.179 1.00 84.12 185 ALA A O 1
ATOM 1436 N N . GLU A 1 186 ? -21.500 13.293 9.554 1.00 75.38 186 GLU A N 1
ATOM 1437 C CA . GLU A 1 186 ? -21.602 13.914 8.233 1.00 75.38 186 GLU A CA 1
ATOM 1438 C C . GLU A 1 186 ? -20.673 15.139 8.128 1.00 75.38 186 GLU A C 1
ATOM 1440 O O . GLU A 1 186 ? -20.364 15.770 9.149 1.00 75.38 186 GLU A O 1
ATOM 1445 N N . PRO A 1 187 ? -20.228 15.511 6.912 1.00 68.12 187 PRO A N 1
ATOM 1446 C CA . PRO A 1 187 ? -19.522 16.769 6.702 1.00 68.12 187 PRO A CA 1
ATOM 1447 C C . PRO A 1 187 ? -20.348 17.935 7.268 1.00 68.12 187 PRO A C 1
ATOM 1449 O O . PRO A 1 187 ? -21.510 18.099 6.910 1.00 68.12 187 PRO A O 1
ATOM 1452 N N . ASN A 1 188 ? -19.747 18.741 8.149 1.00 77.12 188 ASN A N 1
ATOM 1453 C CA . ASN A 1 188 ? -20.390 19.857 8.867 1.00 77.12 188 ASN A CA 1
ATOM 1454 C C . ASN A 1 188 ? -21.442 19.467 9.924 1.00 77.12 188 ASN A C 1
ATOM 1456 O O . ASN A 1 188 ? -22.311 20.275 10.254 1.00 77.12 188 ASN A O 1
ATOM 1460 N N . ALA A 1 189 ? -21.357 18.261 10.493 1.00 79.94 189 ALA A N 1
ATOM 1461 C CA . ALA A 1 189 ? -22.230 17.847 11.588 1.00 79.94 189 ALA A CA 1
ATOM 1462 C C . ALA A 1 189 ? -22.236 18.853 12.767 1.00 79.94 189 ALA A C 1
ATOM 1464 O O . ALA A 1 189 ? -21.166 19.292 13.210 1.00 79.94 189 ALA A O 1
ATOM 1465 N N . PRO A 1 190 ? -23.413 19.180 13.340 1.00 87.31 190 PRO A N 1
ATOM 1466 C CA . PRO A 1 190 ? -23.520 20.041 14.514 1.00 87.31 190 PRO A CA 1
ATOM 1467 C C . PRO A 1 190 ? -22.711 19.517 15.709 1.00 87.31 190 PRO A C 1
ATOM 1469 O O . PRO A 1 190 ? -22.565 18.306 15.907 1.00 87.31 190 PRO A O 1
ATOM 1472 N N . ALA A 1 191 ? -22.254 20.426 16.577 1.00 86.81 191 ALA A N 1
ATOM 1473 C CA . ALA A 1 191 ? -21.458 20.084 17.763 1.00 86.81 191 ALA A CA 1
ATOM 1474 C C . ALA A 1 191 ? -22.140 19.041 18.672 1.00 86.81 191 ALA A C 1
ATOM 1476 O O . ALA A 1 191 ? -21.476 18.189 19.268 1.00 86.81 191 ALA A O 1
ATOM 1477 N N . GLU A 1 192 ? -23.471 19.071 18.748 1.00 89.00 192 GLU A N 1
ATOM 1478 C CA . GLU A 1 192 ? -24.256 18.093 19.496 1.00 89.00 192 GLU A CA 1
ATOM 1479 C C . GLU A 1 192 ? -24.177 16.681 18.892 1.00 89.00 192 GLU A C 1
ATOM 1481 O O . GLU A 1 192 ? -23.984 15.710 19.627 1.00 89.00 192 GLU A O 1
ATOM 1486 N N . GLN A 1 193 ? -24.235 16.555 17.563 1.00 88.06 193 GLN A N 1
ATOM 1487 C CA . GLN A 1 193 ? -24.105 15.271 16.871 1.00 88.06 193 GLN A CA 1
ATOM 1488 C C . GLN A 1 193 ? -22.698 14.688 17.044 1.00 88.06 193 GLN A C 1
ATOM 1490 O O . GLN A 1 193 ? -22.550 13.491 17.314 1.00 88.06 193 GLN A O 1
ATOM 1495 N N . LEU A 1 194 ? -21.661 15.528 16.969 1.00 87.31 194 LEU A N 1
ATOM 1496 C CA . LEU A 1 194 ? -20.285 15.120 17.267 1.00 87.31 194 LEU A CA 1
ATOM 1497 C C . LEU A 1 194 ? -20.151 14.629 18.714 1.00 87.31 194 LEU A C 1
ATOM 1499 O O . LEU A 1 194 ? -19.557 13.578 18.954 1.00 87.31 194 LEU A O 1
ATOM 1503 N N . ARG A 1 195 ? -20.758 15.327 19.685 1.00 89.31 195 ARG A N 1
ATOM 1504 C CA . ARG A 1 195 ? -20.773 14.906 21.097 1.00 89.31 195 ARG A CA 1
ATOM 1505 C C . ARG A 1 195 ? -21.429 13.533 21.277 1.00 89.31 195 ARG A C 1
ATOM 1507 O O . ARG A 1 195 ? -20.847 12.667 21.931 1.00 89.31 195 ARG A O 1
ATOM 1514 N N . THR A 1 196 ? -22.589 13.308 20.667 1.00 89.62 196 THR A N 1
ATOM 1515 C CA . THR A 1 196 ? -23.285 12.010 20.707 1.00 89.62 196 THR A CA 1
ATOM 1516 C C . THR A 1 196 ? -22.456 10.907 20.049 1.00 89.62 196 THR A C 1
ATOM 1518 O O . THR A 1 196 ? -22.339 9.803 20.586 1.00 89.62 196 THR A O 1
ATOM 1521 N N . THR A 1 197 ? -21.801 11.218 18.929 1.00 90.00 197 THR A N 1
ATOM 1522 C CA . THR A 1 197 ? -20.908 10.287 18.226 1.00 90.00 197 THR A CA 1
ATOM 1523 C C . THR A 1 197 ? -19.718 9.888 19.101 1.00 90.00 197 THR A C 1
ATOM 1525 O O . THR A 1 197 ? -19.427 8.698 19.219 1.00 90.00 197 THR A O 1
ATOM 1528 N N . ARG A 1 198 ? -19.081 10.840 19.799 1.00 91.88 198 ARG A N 1
ATOM 1529 C CA . ARG A 1 198 ? -17.994 10.559 20.760 1.00 91.88 198 ARG A CA 1
ATOM 1530 C C . ARG A 1 198 ? -18.441 9.613 21.872 1.00 91.88 198 ARG A C 1
ATOM 1532 O O . ARG A 1 198 ? -17.747 8.637 22.151 1.00 91.88 198 ARG A O 1
ATOM 1539 N N . ALA A 1 199 ? -19.600 9.870 22.480 1.00 90.94 199 ALA A N 1
ATOM 1540 C CA . ALA A 1 199 ? -20.139 9.011 23.535 1.00 90.94 199 ALA A CA 1
ATOM 1541 C C . ALA A 1 199 ? -20.392 7.582 23.016 1.00 90.94 199 ALA A C 1
ATOM 1543 O O . ALA A 1 199 ? -19.988 6.601 23.643 1.00 90.94 199 ALA A O 1
ATOM 1544 N N . ALA A 1 200 ? -20.976 7.453 21.821 1.00 90.69 200 ALA A N 1
ATOM 1545 C CA . ALA A 1 200 ? -21.188 6.155 21.186 1.00 90.69 200 ALA A CA 1
ATOM 1546 C C . ALA A 1 200 ? -19.867 5.423 20.877 1.00 90.69 200 ALA A C 1
ATOM 1548 O O . ALA A 1 200 ? -19.784 4.206 21.051 1.00 90.69 200 ALA A O 1
ATOM 1549 N N . LEU A 1 201 ? -18.827 6.144 20.448 1.00 93.19 201 LEU A N 1
ATOM 1550 C CA . LEU A 1 201 ? -17.495 5.583 20.206 1.00 93.19 201 LEU A CA 1
ATOM 1551 C C . LEU A 1 201 ? -16.840 5.072 21.496 1.00 93.19 201 LEU A C 1
ATOM 1553 O O . LEU A 1 201 ? -16.269 3.984 21.487 1.00 93.19 201 LEU A O 1
ATOM 1557 N N . GLN A 1 202 ? -16.977 5.781 22.621 1.00 93.00 202 GLN A N 1
ATOM 1558 C CA . GLN A 1 202 ? -16.453 5.329 23.920 1.00 93.00 202 GLN A CA 1
ATOM 1559 C C . GLN A 1 202 ? -17.087 4.008 24.387 1.00 93.00 202 GLN A C 1
ATOM 1561 O O . GLN A 1 202 ? -16.396 3.128 24.919 1.00 93.00 202 GLN A O 1
ATOM 1566 N N . VAL A 1 203 ? -18.389 3.831 24.142 1.00 93.25 203 VAL A N 1
ATOM 1567 C CA . VAL A 1 203 ? -19.079 2.558 24.406 1.00 93.25 203 VAL A CA 1
ATOM 1568 C C . VAL A 1 203 ? -18.479 1.436 23.555 1.00 93.25 203 VAL A C 1
ATOM 1570 O O . VAL A 1 203 ? -18.166 0.363 24.077 1.00 93.25 203 VAL A O 1
ATOM 1573 N N . GLU A 1 204 ? -18.254 1.674 22.260 1.00 93.81 204 GLU A N 1
ATOM 1574 C CA . GLU A 1 204 ? -17.629 0.673 21.389 1.00 93.81 204 GLU A CA 1
ATOM 1575 C C . GLU A 1 204 ? -16.164 0.401 21.755 1.00 93.81 204 GLU A C 1
ATOM 1577 O O . GLU A 1 204 ? -15.751 -0.755 21.729 1.00 93.81 204 GLU A O 1
ATOM 1582 N N . PHE A 1 205 ? -15.392 1.400 22.187 1.00 94.19 205 PHE A N 1
ATOM 1583 C CA . PHE A 1 205 ? -14.023 1.206 22.686 1.00 94.19 205 PHE A CA 1
ATOM 1584 C C . PHE A 1 205 ? -13.987 0.299 23.913 1.00 94.19 205 PHE A C 1
ATOM 1586 O O . PHE A 1 205 ? -13.117 -0.561 24.027 1.00 94.19 205 PHE A O 1
ATOM 1593 N N . THR A 1 206 ? -14.964 0.434 24.810 1.00 91.88 206 THR A N 1
ATOM 1594 C CA . THR A 1 206 ? -15.091 -0.452 25.974 1.00 91.88 206 THR A CA 1
ATOM 1595 C C . THR A 1 206 ? -15.341 -1.898 25.546 1.00 91.88 206 THR A C 1
ATOM 1597 O O . THR A 1 206 ? -14.764 -2.822 26.115 1.00 91.88 206 THR A O 1
ATOM 1600 N N . ARG A 1 207 ? -16.158 -2.106 24.506 1.00 91.25 207 ARG A N 1
ATOM 1601 C CA . ARG A 1 207 ? -16.415 -3.434 23.924 1.00 91.25 207 ARG A CA 1
ATOM 1602 C C . ARG A 1 207 ? -15.188 -3.990 23.198 1.00 91.25 207 ARG A C 1
ATOM 1604 O O . ARG A 1 207 ? -14.889 -5.167 23.351 1.00 91.25 207 ARG A O 1
ATOM 1611 N N . LEU A 1 208 ? -14.471 -3.152 22.448 1.00 91.25 208 LEU A N 1
ATOM 1612 C CA . LEU A 1 208 ? -13.241 -3.517 21.738 1.00 91.25 208 LEU A CA 1
ATOM 1613 C C . LEU A 1 208 ? -12.122 -3.921 22.705 1.00 91.25 208 LEU A C 1
ATOM 1615 O O . LEU A 1 208 ? -11.478 -4.935 22.485 1.00 91.25 208 LEU A O 1
ATOM 1619 N N . ARG A 1 209 ? -11.938 -3.204 23.820 1.00 92.25 209 ARG A N 1
ATOM 1620 C CA . ARG A 1 209 ? -10.942 -3.565 24.850 1.00 92.25 209 ARG A CA 1
ATOM 1621 C C . ARG A 1 209 ? -11.178 -4.931 25.492 1.00 92.25 209 ARG A C 1
ATOM 1623 O O . ARG A 1 209 ? -10.247 -5.510 26.031 1.00 92.25 209 ARG A O 1
ATOM 1630 N N . ARG A 1 210 ? -12.419 -5.420 25.479 1.00 89.81 210 ARG A N 1
ATOM 1631 C CA . ARG A 1 210 ? -12.786 -6.741 26.013 1.00 89.81 210 ARG A CA 1
ATOM 1632 C C . ARG A 1 210 ? -12.665 -7.855 24.976 1.00 89.81 210 ARG A C 1
ATOM 1634 O O . ARG A 1 210 ? -12.899 -9.011 25.311 1.00 89.81 210 ARG A O 1
ATOM 1641 N N . HIS A 1 211 ? -12.391 -7.521 23.720 1.00 89.25 211 HIS A N 1
ATOM 1642 C CA . HIS A 1 211 ? -12.350 -8.506 22.657 1.00 89.25 211 HIS A CA 1
ATOM 1643 C C . HIS A 1 211 ? -11.021 -9.284 22.704 1.00 89.25 211 HIS A C 1
ATOM 1645 O O . HIS A 1 211 ? -9.963 -8.660 22.733 1.00 89.25 211 HIS A O 1
ATOM 1651 N N . PRO A 1 212 ? -11.045 -10.629 22.676 1.00 85.06 212 PRO A N 1
ATOM 1652 C CA . PRO A 1 212 ? -9.865 -11.449 22.963 1.00 85.06 212 PRO A CA 1
ATOM 1653 C C . PRO A 1 212 ? -8.791 -11.422 21.867 1.00 85.06 212 PRO A C 1
ATOM 1655 O O . PRO A 1 212 ? -7.641 -11.729 22.140 1.00 85.06 212 PRO A O 1
ATOM 1658 N N . GLY A 1 213 ? -9.154 -11.070 20.630 1.00 83.50 213 GLY A N 1
ATOM 1659 C CA . GLY A 1 213 ? -8.241 -11.082 19.477 1.00 83.50 213 GLY A CA 1
ATOM 1660 C C . GLY A 1 213 ? -7.658 -9.723 19.079 1.00 83.50 213 GLY A C 1
ATOM 1661 O O . GLY A 1 213 ? -7.055 -9.615 18.010 1.00 83.50 213 GLY A O 1
ATOM 1662 N N . ILE A 1 214 ? -7.893 -8.663 19.862 1.00 88.56 214 ILE A N 1
ATOM 1663 C CA . ILE A 1 214 ? -7.422 -7.308 19.538 1.00 88.56 214 ILE A CA 1
ATOM 1664 C C . ILE A 1 214 ? -6.926 -6.587 20.789 1.00 88.56 214 ILE A C 1
ATOM 1666 O O . ILE A 1 214 ? -7.437 -6.786 21.887 1.00 88.56 214 ILE A O 1
ATOM 1670 N N . THR A 1 215 ? -5.981 -5.677 20.598 1.00 90.56 215 THR A N 1
ATOM 1671 C CA . THR A 1 215 ? -5.519 -4.755 21.630 1.00 90.56 215 THR A CA 1
ATOM 1672 C C . THR A 1 215 ? -5.829 -3.329 21.197 1.00 90.56 215 THR A C 1
ATOM 1674 O O . THR A 1 215 ? -5.384 -2.892 20.141 1.00 90.56 215 THR A O 1
ATOM 1677 N N . LEU A 1 216 ? -6.579 -2.593 22.022 1.00 92.25 216 LEU A N 1
ATOM 1678 C CA . LEU A 1 216 ? -6.842 -1.162 21.843 1.00 92.25 216 LEU A CA 1
ATOM 1679 C C . LEU A 1 216 ? -6.076 -0.372 22.911 1.00 92.25 216 LEU A C 1
ATOM 1681 O O . LEU A 1 216 ? -6.374 -0.506 24.102 1.00 92.25 216 LEU A O 1
ATOM 1685 N N . ARG A 1 217 ? -5.123 0.469 22.500 1.00 91.25 217 ARG A N 1
ATOM 1686 C CA . ARG A 1 217 ? -4.313 1.312 23.399 1.00 91.25 217 ARG A CA 1
ATOM 1687 C C . ARG A 1 217 ? -4.609 2.785 23.165 1.00 91.25 217 ARG A C 1
ATOM 1689 O O . ARG A 1 217 ? -5.112 3.160 22.114 1.00 91.25 217 ARG A O 1
ATOM 1696 N N . SER A 1 218 ? -4.292 3.615 24.150 1.00 93.94 218 SER A N 1
ATOM 1697 C CA . SER A 1 218 ? -4.273 5.071 24.014 1.00 93.94 218 SER A CA 1
ATOM 1698 C C . SER A 1 218 ? -2.959 5.612 24.555 1.00 93.94 218 SER A C 1
ATOM 1700 O O . SER A 1 218 ? -2.506 5.155 25.605 1.00 93.94 218 SER A O 1
ATOM 1702 N N . ASN A 1 219 ? -2.355 6.575 23.865 1.00 90.25 219 ASN A N 1
ATOM 1703 C CA . ASN A 1 219 ? -1.158 7.261 24.355 1.00 90.25 219 ASN A CA 1
ATOM 1704 C C . ASN A 1 219 ? -1.512 8.525 25.167 1.00 90.25 219 ASN A C 1
ATOM 1706 O O . ASN A 1 219 ? -2.681 8.897 25.285 1.00 90.25 219 ASN A O 1
ATOM 1710 N N . ALA A 1 220 ? -0.495 9.203 25.713 1.00 88.81 220 ALA A N 1
ATOM 1711 C CA . ALA A 1 220 ? -0.667 10.432 26.499 1.00 88.81 220 ALA A CA 1
ATOM 1712 C C . ALA A 1 220 ? -1.306 11.591 25.706 1.00 88.81 220 ALA A C 1
ATOM 1714 O O . ALA A 1 220 ? -1.921 12.471 26.298 1.00 88.81 220 ALA A O 1
ATOM 1715 N N . ALA A 1 221 ? -1.206 11.569 24.373 1.00 90.00 221 ALA A N 1
ATOM 1716 C CA . ALA A 1 221 ? -1.838 12.542 23.484 1.00 90.00 221 ALA A CA 1
ATOM 1717 C C . ALA A 1 221 ? -3.309 12.203 23.156 1.00 90.00 221 ALA A C 1
ATOM 1719 O O . ALA A 1 221 ? -3.933 12.886 22.347 1.00 90.00 221 ALA A O 1
ATOM 1720 N N . GLY A 1 222 ? -3.874 11.140 23.742 1.00 90.56 222 GLY A N 1
ATOM 1721 C CA . GLY A 1 222 ? -5.258 10.724 23.496 1.00 90.56 222 GLY A CA 1
ATOM 1722 C C . GLY A 1 222 ? -5.490 10.076 22.126 1.00 90.56 222 GLY A C 1
ATOM 1723 O O . GLY A 1 222 ? -6.641 9.938 21.706 1.00 90.56 222 GLY A O 1
ATOM 1724 N N . VAL A 1 223 ? -4.422 9.672 21.431 1.00 93.06 223 VAL A N 1
ATOM 1725 C CA . VAL A 1 223 ? -4.499 8.915 20.176 1.00 93.06 223 VAL A CA 1
ATOM 1726 C C . VAL A 1 223 ? -4.729 7.448 20.511 1.00 93.06 223 VAL A C 1
ATOM 1728 O O . VAL A 1 223 ? -3.957 6.852 21.266 1.00 93.06 223 VAL A O 1
ATOM 1731 N N . TYR A 1 224 ? -5.793 6.877 19.955 1.00 93.56 224 TYR A N 1
ATOM 1732 C CA . TYR A 1 224 ? -6.141 5.471 20.109 1.00 93.56 224 TYR A CA 1
ATOM 1733 C C . TYR A 1 224 ? -5.532 4.660 18.979 1.00 93.56 224 TYR A C 1
ATOM 1735 O O . TYR A 1 224 ? -5.767 4.999 17.831 1.00 93.56 224 TYR A O 1
ATOM 1743 N N . THR A 1 225 ? -4.822 3.579 19.278 1.00 90.38 225 THR A N 1
ATOM 1744 C CA . THR A 1 225 ? -4.272 2.646 18.283 1.00 90.38 225 THR A CA 1
ATOM 1745 C C . THR A 1 225 ? -4.851 1.256 18.489 1.00 90.38 225 THR A C 1
ATOM 1747 O O . THR A 1 225 ? -5.233 0.893 19.607 1.00 90.38 225 THR A O 1
ATOM 1750 N N . ILE A 1 226 ? -4.927 0.472 17.413 1.00 89.56 226 ILE A N 1
ATOM 1751 C CA . ILE A 1 226 ? -5.414 -0.904 17.469 1.00 89.56 226 ILE A CA 1
ATOM 1752 C C . ILE A 1 226 ? -4.433 -1.860 16.797 1.00 89.56 226 ILE A C 1
ATOM 1754 O O . ILE A 1 226 ? -3.895 -1.567 15.732 1.00 89.56 226 ILE A O 1
ATOM 1758 N N . SER A 1 227 ? -4.237 -3.021 17.407 1.00 85.06 227 SER A N 1
ATOM 1759 C CA . SER A 1 227 ? -3.479 -4.129 16.834 1.00 85.06 227 SER A CA 1
ATOM 1760 C C . SER A 1 227 ? -4.221 -5.444 17.054 1.00 85.06 227 SER A C 1
ATOM 1762 O O . SER A 1 227 ? -5.093 -5.548 17.924 1.00 85.06 227 SER A O 1
ATOM 1764 N N . ARG A 1 228 ? -3.882 -6.468 16.270 1.00 82.19 228 ARG A N 1
ATOM 1765 C CA . ARG A 1 228 ? -4.208 -7.851 16.626 1.00 82.19 228 ARG A CA 1
ATOM 1766 C C . ARG A 1 228 ? -3.361 -8.269 17.828 1.00 82.19 228 ARG A C 1
ATOM 1768 O O . ARG A 1 228 ? -2.272 -7.736 18.033 1.00 82.19 228 ARG A O 1
ATOM 1775 N N . ILE A 1 229 ? -3.898 -9.168 18.645 1.00 74.56 229 ILE A N 1
ATOM 1776 C CA . ILE A 1 229 ? -3.071 -9.947 19.570 1.00 74.56 229 ILE A CA 1
ATOM 1777 C C . ILE A 1 229 ? -2.578 -11.123 18.739 1.00 74.56 229 ILE A C 1
ATOM 1779 O O . ILE A 1 229 ? -3.400 -11.930 18.300 1.00 74.56 229 ILE A O 1
ATOM 1783 N N . ASP A 1 230 ? -1.278 -11.183 18.463 1.00 57.44 230 ASP A N 1
ATOM 1784 C CA . ASP A 1 230 ? -0.715 -12.338 17.775 1.00 57.44 230 ASP A CA 1
ATOM 1785 C C . ASP A 1 230 ? -0.932 -13.571 18.657 1.00 57.44 230 ASP A C 1
ATOM 1787 O O . ASP A 1 230 ? -0.681 -13.560 19.865 1.00 57.44 230 ASP A O 1
ATOM 1791 N N . MET A 1 231 ? -1.459 -14.645 18.065 1.00 44.78 231 MET A N 1
ATOM 1792 C CA . MET A 1 231 ? -1.791 -15.873 18.793 1.00 44.78 231 MET A CA 1
ATOM 1793 C C . MET A 1 231 ? -0.576 -16.531 19.479 1.00 44.78 231 MET A C 1
ATOM 1795 O O . MET A 1 231 ? -0.773 -17.384 20.346 1.00 44.78 231 MET A O 1
ATOM 1799 N N . ASP A 1 232 ? 0.654 -16.118 19.162 1.00 36.62 232 ASP A N 1
ATOM 1800 C CA . ASP A 1 232 ? 1.867 -16.590 19.841 1.00 36.62 232 ASP A CA 1
ATOM 1801 C C . ASP A 1 232 ? 2.064 -15.989 21.244 1.00 36.62 232 ASP A C 1
ATOM 1803 O O . ASP A 1 232 ? 2.509 -16.701 22.148 1.00 36.62 232 ASP A O 1
ATOM 1807 N N . ASP A 1 233 ? 1.598 -14.762 21.509 1.00 40.00 233 ASP A N 1
ATOM 1808 C CA . ASP A 1 233 ? 1.636 -14.178 22.865 1.00 40.00 233 ASP A CA 1
ATOM 1809 C C . ASP A 1 233 ? 0.684 -14.903 23.833 1.00 40.00 233 ASP A C 1
ATOM 1811 O O . ASP A 1 233 ? 0.874 -14.911 25.052 1.00 40.00 233 ASP A O 1
ATOM 1815 N N . SE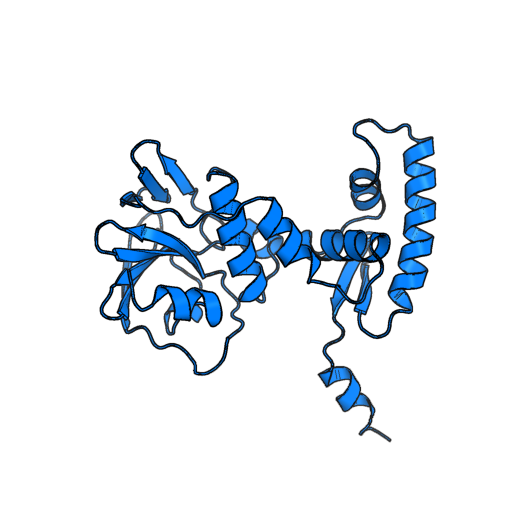R A 1 234 ? -0.325 -15.590 23.290 1.00 40.16 234 SER A N 1
ATOM 1816 C CA . SER A 1 234 ? -1.268 -16.397 24.074 1.00 40.16 234 SER A CA 1
ATOM 1817 C C . SER A 1 234 ? -0.656 -17.726 24.536 1.00 40.16 234 SER A C 1
ATOM 1819 O O . SER A 1 234 ? -1.087 -18.283 25.546 1.00 40.16 234 SER A O 1
ATOM 1821 N N . ARG A 1 235 ? 0.358 -18.241 23.821 1.00 40.25 235 ARG A N 1
ATOM 1822 C CA . ARG A 1 235 ? 1.091 -19.464 24.194 1.00 40.25 235 ARG A CA 1
ATOM 1823 C C . ARG A 1 235 ? 2.269 -19.176 25.125 1.00 40.25 235 ARG A C 1
ATOM 1825 O O . ARG A 1 235 ? 2.562 -20.007 25.981 1.00 40.25 235 ARG A O 1
ATOM 1832 N N . GLY A 1 236 ? 2.874 -17.989 25.041 1.00 33.31 236 GLY A N 1
ATOM 1833 C CA . GLY A 1 236 ? 3.970 -17.575 25.926 1.00 33.31 236 GLY A CA 1
ATOM 1834 C C . GLY A 1 236 ? 3.576 -17.423 27.403 1.00 33.31 236 GLY A C 1
ATOM 1835 O O . GLY A 1 236 ? 4.379 -17.718 28.284 1.00 33.31 236 GLY A O 1
ATOM 1836 N N . MET A 1 237 ? 2.327 -17.043 27.704 1.00 37.53 237 MET A N 1
ATOM 1837 C CA . MET A 1 237 ? 1.854 -16.920 29.096 1.00 37.53 237 MET A CA 1
ATOM 1838 C C . MET A 1 237 ? 1.362 -18.231 29.728 1.00 37.53 237 MET A C 1
ATOM 1840 O O . MET A 1 237 ? 1.147 -18.275 30.938 1.00 37.53 237 MET A O 1
ATOM 1844 N N . ALA A 1 238 ? 1.207 -19.310 28.955 1.00 33.66 238 ALA A N 1
ATOM 1845 C CA . ALA A 1 238 ? 0.759 -20.604 29.478 1.00 33.66 238 ALA A CA 1
ATOM 1846 C C . ALA A 1 238 ? 1.905 -21.495 30.006 1.00 33.66 238 ALA A C 1
ATOM 1848 O O . ALA A 1 238 ? 1.631 -22.533 30.600 1.00 33.66 238 ALA A O 1
ATOM 1849 N N . LEU A 1 239 ? 3.171 -21.093 29.823 1.00 32.16 239 LEU A N 1
ATOM 1850 C CA . LEU A 1 239 ? 4.359 -21.843 30.269 1.00 32.16 239 LEU A CA 1
ATOM 1851 C C . LEU A 1 239 ? 5.125 -21.178 31.426 1.00 32.16 239 LEU A C 1
ATOM 1853 O O . LEU A 1 239 ? 6.187 -21.656 31.812 1.00 32.16 239 LEU A O 1
ATOM 1857 N N . ALA A 1 240 ? 4.584 -20.107 32.009 1.00 36.97 240 ALA A N 1
ATOM 1858 C CA . ALA A 1 240 ? 5.135 -19.467 33.201 1.00 36.97 240 ALA A CA 1
ATOM 1859 C C . ALA A 1 240 ? 4.187 -19.644 34.397 1.00 36.97 240 ALA A C 1
ATOM 1861 O O . ALA A 1 240 ? 3.586 -18.682 34.879 1.00 36.97 240 ALA A O 1
ATOM 1862 N N . ARG A 1 241 ? 4.026 -20.889 34.853 1.00 33.22 241 ARG A N 1
ATOM 1863 C CA . ARG A 1 241 ? 3.551 -21.225 36.200 1.00 33.22 241 ARG A CA 1
ATOM 1864 C C . ARG A 1 241 ? 4.289 -22.442 36.720 1.00 33.22 241 ARG A C 1
ATOM 1866 O O . ARG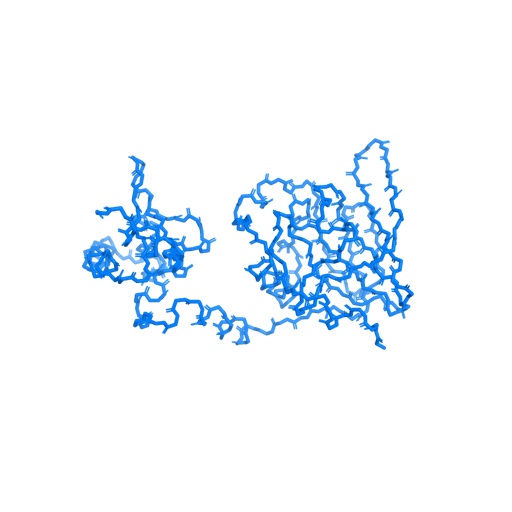 A 1 241 ? 4.404 -23.411 35.942 1.00 33.22 241 ARG A O 1
#

Sequence (241 aa):
MNPHLEPFLLRGAPDPLAGHTCGTHATISRRGTITVIGDDTIDPWTLTAQACWPDNARIYPTPWVVAALTHDDDLLVLNLARVDHTDLPADMARGLQLQAEQFCSTAPHRWAKTTTVKATYTHDAHLVVGGYSLPAPTPLSTSKETFDSEIAKTFSDLPPKRRRIALLLHRYDGLTLDQLAAHFAEPNAPAEQLRTTRAALQVEFTRLRRHPGITLRSNAAGVYTISRIDMDDSRGMALAR

Secondary structure (DSSP, 8-state):
--TTHHHHHHH-SPBTGGG----SEEEE-TT-EEEEEE--TT--EEEEEE-B--SS---BSS-EEEEEE-TTSPEEEEETTTEE-TTS-HHHHHHHHHHHHHHBSS-HHHHHTT--EEEEE-TTSEEEETTEEEE-SEE----HHHHHHHHTTTTTTS-HHHHHHHHHHHHTT-EEHHHHHHHHSPTT--HHHHHHHHHHHHHHHHHHHT-TTEEEEE-TT-EEEEEE--TTHHHHTTS--

Organism: NCBI:txid144550